Protein AF-A0A941BMF1-F1 (afdb_monomer)

Sequence (182 aa):
MNGPLGRLEAQRGSVTTEAVVASGLGLTLGGWMAAHLRQQPGVRAVLPRVRPAPAGRSGQGERLTLQVDADAGTDPRATLARVARQLRAVCVSFAPEAAAPPPPPPERPRLRGSLAWPLDALGLSLRCELALRRAGIEQLGALAALDERQLLALPHLGRRQVAEVVDMLAAHGLQPGTPLPG

Structure (mmCIF, N/CA/C/O backbone):
data_AF-A0A941BMF1-F1
#
_entry.id   AF-A0A941BMF1-F1
#
loop_
_atom_site.group_PDB
_atom_site.id
_atom_site.type_symbol
_atom_site.label_atom_id
_atom_site.label_alt_id
_atom_site.label_comp_id
_atom_site.label_asym_id
_atom_site.label_entity_id
_atom_site.label_seq_id
_atom_site.pdbx_PDB_ins_code
_atom_site.Cartn_x
_atom_site.Cartn_y
_atom_site.Cartn_z
_atom_site.occupancy
_atom_site.B_iso_or_equiv
_atom_site.auth_seq_id
_atom_site.auth_comp_id
_atom_site.auth_asym_id
_atom_site.auth_atom_id
_atom_site.pdbx_PDB_model_num
ATOM 1 N N . MET A 1 1 ? -9.477 8.681 -11.989 1.00 33.44 1 MET A N 1
ATOM 2 C CA . MET A 1 1 ? -8.935 10.007 -11.620 1.00 33.44 1 MET A CA 1
ATOM 3 C C . MET A 1 1 ? -7.446 10.005 -11.908 1.00 33.44 1 MET A C 1
ATOM 5 O O . MET A 1 1 ? -6.709 9.256 -11.286 1.00 33.44 1 MET A O 1
ATOM 9 N N . ASN A 1 2 ? -7.062 10.745 -12.943 1.00 40.78 2 ASN A N 1
ATOM 10 C CA . ASN A 1 2 ? -5.721 10.831 -13.511 1.00 40.78 2 ASN A CA 1
ATOM 11 C C . ASN A 1 2 ? -5.071 12.099 -12.928 1.00 40.78 2 ASN A C 1
ATOM 13 O O . ASN A 1 2 ? -5.551 13.196 -13.202 1.00 40.78 2 ASN A O 1
ATOM 17 N N . GLY A 1 3 ? -4.069 11.952 -12.058 1.00 35.72 3 GLY A N 1
ATOM 18 C CA . GLY A 1 3 ? -3.242 13.062 -11.563 1.00 35.72 3 GLY A CA 1
ATOM 19 C C . GLY A 1 3 ? -2.035 13.268 -12.488 1.00 35.72 3 GLY A C 1
ATOM 20 O O . GLY A 1 3 ? -1.538 12.282 -13.034 1.00 35.72 3 GLY A O 1
ATOM 21 N N . PRO A 1 4 ? -1.571 14.510 -12.713 1.00 51.50 4 PRO A N 1
ATOM 22 C CA . PRO A 1 4 ? -0.734 14.839 -13.858 1.00 51.50 4 PRO A CA 1
ATOM 23 C C . PRO A 1 4 ? 0.704 14.352 -13.655 1.00 51.50 4 PRO A C 1
ATOM 25 O O . PRO A 1 4 ? 1.406 14.778 -12.738 1.00 51.50 4 PRO A O 1
ATOM 28 N N . LEU A 1 5 ? 1.149 13.467 -14.548 1.00 45.06 5 LEU A N 1
ATOM 29 C CA . LEU A 1 5 ? 2.563 13.176 -14.757 1.00 45.06 5 LEU A CA 1
ATOM 30 C C . LEU A 1 5 ? 3.252 14.465 -15.222 1.00 45.06 5 LEU A C 1
ATOM 32 O O . LEU A 1 5 ? 2.781 15.135 -16.142 1.00 45.06 5 LEU A O 1
ATOM 36 N N . GLY A 1 6 ? 4.339 14.817 -14.533 1.00 38.81 6 GLY A N 1
ATOM 37 C CA . GLY A 1 6 ? 5.122 16.022 -14.776 1.00 38.81 6 GLY A CA 1
ATOM 38 C C . GLY A 1 6 ? 5.527 16.181 -16.242 1.00 38.81 6 GLY A C 1
ATOM 39 O O . GLY A 1 6 ? 5.802 15.206 -16.940 1.00 38.81 6 GLY A O 1
ATOM 40 N N . ARG A 1 7 ? 5.533 17.442 -16.684 1.00 41.94 7 ARG A N 1
ATOM 41 C CA . ARG A 1 7 ? 5.923 17.928 -18.016 1.00 41.94 7 ARG A CA 1
ATOM 42 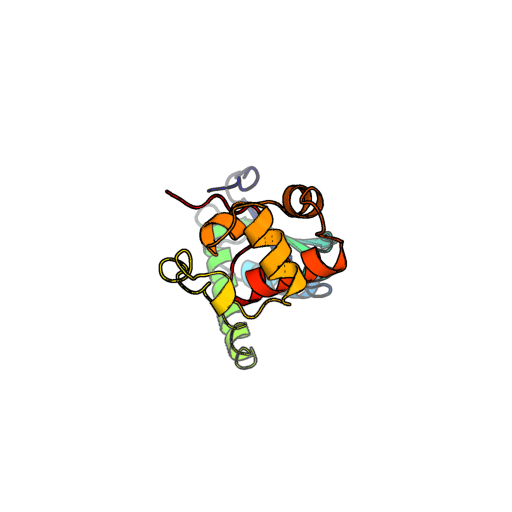C C . ARG A 1 7 ? 7.100 17.136 -18.608 1.00 41.94 7 ARG A C 1
ATOM 44 O O . ARG A 1 7 ? 8.208 17.179 -18.084 1.00 41.94 7 ARG A O 1
ATOM 51 N N . LEU A 1 8 ? 6.835 16.458 -19.723 1.00 41.69 8 LEU A N 1
ATOM 52 C CA . LEU A 1 8 ? 7.811 15.780 -20.571 1.00 41.69 8 LEU A CA 1
ATOM 53 C C . LEU A 1 8 ? 8.293 16.766 -21.644 1.00 41.69 8 LEU A C 1
ATOM 55 O O . LEU A 1 8 ? 7.570 17.023 -22.605 1.00 41.69 8 LEU A O 1
ATOM 59 N N . GLU A 1 9 ? 9.498 17.317 -21.505 1.00 41.41 9 GLU A N 1
ATOM 60 C CA . GLU A 1 9 ? 10.195 17.930 -22.642 1.00 41.41 9 GLU A CA 1
ATOM 61 C C . GLU A 1 9 ? 10.947 16.832 -23.401 1.00 41.41 9 GLU A C 1
ATOM 63 O O . GLU A 1 9 ? 12.058 16.445 -23.048 1.00 41.41 9 GLU A O 1
ATOM 68 N N . ALA A 1 10 ? 10.304 16.282 -24.431 1.00 46.62 10 ALA A N 1
ATOM 69 C CA . ALA A 1 10 ? 10.938 15.380 -25.383 1.00 46.62 10 ALA A CA 1
ATOM 70 C C . ALA A 1 10 ? 11.596 16.211 -26.495 1.00 46.62 10 ALA A C 1
ATOM 72 O O . ALA A 1 10 ? 10.932 16.616 -27.449 1.00 46.62 10 ALA A O 1
ATOM 73 N N . GLN A 1 11 ? 12.900 16.471 -26.392 1.00 49.69 11 GLN A N 1
ATOM 74 C CA . GLN A 1 11 ? 13.697 16.863 -27.557 1.00 49.69 11 GLN A CA 1
ATOM 75 C C . GLN A 1 11 ? 14.241 15.592 -28.225 1.00 49.69 11 GLN A C 1
ATOM 77 O O . GLN A 1 11 ? 14.633 14.643 -27.546 1.00 49.69 11 GLN A O 1
ATOM 82 N N . ARG A 1 12 ? 14.170 15.547 -29.564 1.00 53.00 12 ARG A N 1
ATOM 83 C CA . ARG A 1 12 ? 14.458 14.379 -30.422 1.00 53.00 12 ARG A CA 1
ATOM 84 C C . ARG A 1 12 ? 15.618 13.524 -29.890 1.00 53.00 12 ARG A C 1
ATOM 86 O O . ARG A 1 12 ? 16.754 13.980 -29.861 1.00 53.00 12 ARG A O 1
ATOM 93 N N . GLY A 1 13 ? 15.312 12.276 -29.532 1.00 64.62 13 GLY A N 1
ATOM 94 C CA . GLY A 1 13 ? 16.300 11.263 -29.153 1.00 64.62 13 GLY A CA 1
ATOM 95 C C . GLY A 1 13 ? 16.548 11.104 -27.651 1.00 64.62 13 GLY A C 1
ATOM 96 O O . GLY A 1 13 ? 17.209 10.145 -27.289 1.00 64.62 13 GLY A O 1
ATOM 97 N N . SER A 1 14 ? 16.008 11.949 -26.766 1.00 70.31 14 SER A N 1
ATOM 98 C CA . SER A 1 14 ? 16.239 11.836 -25.312 1.00 70.31 14 SER A CA 1
ATOM 99 C C . SER A 1 14 ? 14.960 11.536 -24.526 1.00 70.31 14 SER A C 1
ATOM 101 O O . SER A 1 14 ? 13.908 12.123 -24.788 1.00 70.31 14 SER A O 1
ATOM 103 N N . VAL A 1 15 ? 15.037 10.646 -23.532 1.00 82.69 15 VAL A N 1
ATOM 104 C CA . VAL A 1 15 ? 13.980 10.423 -22.532 1.00 82.69 15 VAL A CA 1
ATOM 105 C C . VAL A 1 15 ? 14.561 10.488 -21.127 1.00 82.69 15 VAL A C 1
ATOM 107 O O . VAL A 1 15 ? 15.574 9.861 -20.822 1.00 82.69 15 VAL A O 1
ATOM 110 N N . THR A 1 16 ? 13.882 11.214 -20.245 1.00 82.56 16 THR A N 1
ATOM 111 C CA . THR A 1 16 ? 14.178 11.200 -18.811 1.00 82.56 16 THR A CA 1
ATOM 112 C C . THR A 1 16 ? 13.085 10.423 -18.094 1.00 82.56 16 THR A C 1
ATOM 114 O O . THR A 1 16 ? 11.904 10.737 -18.231 1.00 82.56 16 THR A O 1
ATOM 117 N N . THR A 1 17 ? 13.472 9.401 -17.337 1.00 80.75 17 THR A N 1
ATOM 118 C CA . THR A 1 17 ? 12.573 8.634 -16.470 1.00 80.75 17 THR A CA 1
ATOM 119 C C . THR A 1 17 ? 13.009 8.761 -15.022 1.00 80.75 17 THR A C 1
ATOM 121 O O . THR A 1 17 ? 14.181 8.991 -14.722 1.00 80.75 17 THR A O 1
ATOM 124 N N . GLU A 1 18 ? 12.073 8.544 -14.113 1.00 81.56 18 GLU A N 1
ATOM 125 C CA . GLU A 1 18 ? 12.333 8.568 -12.686 1.00 81.56 18 GLU A CA 1
ATOM 126 C C . GLU A 1 18 ? 11.704 7.355 -11.999 1.00 81.56 18 GLU A C 1
ATOM 128 O O . GLU A 1 18 ? 10.638 6.891 -12.404 1.00 81.56 18 GLU A O 1
ATOM 133 N N . ALA A 1 19 ? 12.371 6.842 -10.970 1.00 78.75 19 ALA A N 1
ATOM 134 C CA . ALA A 1 19 ? 11.889 5.780 -10.106 1.00 78.75 19 ALA A CA 1
ATOM 135 C C . ALA A 1 19 ? 12.289 6.054 -8.650 1.00 78.75 19 ALA A C 1
ATOM 137 O O . ALA A 1 19 ? 13.338 6.641 -8.382 1.00 78.75 19 ALA A O 1
ATOM 138 N N . VAL A 1 20 ? 11.467 5.596 -7.705 1.00 79.81 20 VAL A N 1
ATOM 139 C CA . VAL A 1 20 ? 11.826 5.559 -6.282 1.00 79.81 20 VAL A CA 1
ATOM 140 C C . VAL A 1 20 ? 12.305 4.152 -5.950 1.00 79.81 20 VAL A C 1
ATOM 142 O O . VAL A 1 20 ? 11.625 3.176 -6.262 1.00 79.81 20 VAL A O 1
ATOM 145 N N . VAL A 1 21 ? 13.478 4.054 -5.338 1.00 79.38 21 VAL A N 1
ATOM 146 C CA . VAL A 1 21 ? 14.132 2.801 -4.952 1.00 79.38 21 VAL A CA 1
ATOM 147 C C . VAL A 1 21 ? 14.462 2.824 -3.462 1.00 79.38 21 VAL A C 1
ATOM 149 O O . VAL A 1 21 ? 14.472 3.885 -2.838 1.00 79.38 21 VAL A O 1
ATOM 152 N N . ALA A 1 22 ? 14.706 1.656 -2.868 1.00 80.06 22 ALA A N 1
ATOM 153 C CA . ALA A 1 22 ? 15.149 1.592 -1.478 1.00 80.06 22 ALA A CA 1
ATOM 154 C C . ALA A 1 22 ? 16.533 2.245 -1.316 1.00 80.06 22 ALA A C 1
ATOM 156 O O . ALA A 1 22 ? 17.350 2.213 -2.242 1.00 80.06 22 ALA A O 1
ATOM 157 N N . SER A 1 23 ? 16.797 2.820 -0.142 1.00 76.69 23 SER A N 1
ATOM 158 C CA . SER A 1 23 ? 18.097 3.420 0.175 1.00 76.69 23 SER A CA 1
ATOM 159 C C . SER A 1 23 ? 19.252 2.439 -0.047 1.00 76.69 23 SER A C 1
ATOM 161 O O . SER A 1 23 ? 19.147 1.259 0.287 1.00 76.69 23 SER A O 1
ATOM 163 N N . GLY A 1 24 ? 20.356 2.926 -0.615 1.00 79.00 24 GLY A N 1
ATOM 164 C CA . GLY A 1 24 ? 21.534 2.125 -0.954 1.00 79.00 24 GLY A CA 1
ATOM 165 C C . GLY A 1 24 ? 21.437 1.360 -2.279 1.00 79.00 24 GLY A C 1
ATOM 166 O O . GLY A 1 24 ? 22.446 0.815 -2.731 1.00 79.00 24 GLY A O 1
ATOM 167 N N . LEU A 1 25 ? 20.270 1.332 -2.938 1.00 78.75 25 LEU A N 1
ATOM 168 C CA . LEU A 1 25 ? 20.094 0.659 -4.231 1.00 78.75 25 LEU A CA 1
ATOM 169 C C . LEU A 1 25 ? 20.150 1.604 -5.436 1.00 78.75 25 LEU A C 1
ATOM 171 O O . LEU A 1 25 ? 20.280 1.132 -6.563 1.00 78.75 25 LEU A O 1
ATOM 175 N N . GLY A 1 26 ? 20.079 2.925 -5.258 1.00 75.94 26 GLY A N 1
ATOM 176 C CA . GLY A 1 26 ? 20.034 3.875 -6.371 1.00 75.94 26 GLY A CA 1
ATOM 177 C C . GLY A 1 26 ? 21.270 3.839 -7.258 1.00 75.94 26 GLY A C 1
ATOM 178 O O . GLY A 1 26 ? 21.144 3.840 -8.483 1.00 75.94 26 GLY A O 1
ATOM 179 N N . LEU A 1 27 ? 22.466 3.768 -6.669 1.00 77.81 27 LEU A N 1
ATOM 180 C CA . LEU A 1 27 ? 23.717 3.736 -7.434 1.00 77.81 27 LEU A CA 1
ATOM 181 C C . LEU A 1 27 ? 23.977 2.364 -8.064 1.00 77.81 27 LEU A C 1
ATOM 183 O O . LEU A 1 27 ? 24.425 2.294 -9.208 1.00 77.81 27 LEU A O 1
ATOM 187 N N . THR A 1 28 ? 23.660 1.279 -7.356 1.00 84.44 28 THR A N 1
ATOM 188 C CA . THR A 1 28 ? 23.865 -0.091 -7.849 1.00 84.44 28 THR A CA 1
ATOM 189 C C . THR A 1 28 ? 22.881 -0.425 -8.968 1.00 84.44 28 THR A C 1
ATOM 191 O O . THR A 1 28 ? 23.293 -0.848 -10.050 1.00 84.44 28 THR A O 1
ATOM 194 N N . LEU A 1 29 ? 21.593 -0.142 -8.763 1.00 83.56 29 LEU A N 1
ATOM 195 C CA . LEU A 1 29 ? 20.554 -0.344 -9.769 1.00 83.56 29 LEU A CA 1
ATOM 196 C C . LEU A 1 29 ? 20.714 0.623 -10.944 1.00 83.56 29 LEU A C 1
ATOM 198 O O . LEU A 1 29 ? 20.657 0.204 -12.099 1.00 83.56 29 LEU A O 1
ATOM 202 N N . GLY A 1 30 ? 20.960 1.906 -10.663 1.00 83.06 30 GLY A N 1
ATOM 203 C CA . GLY A 1 30 ? 21.177 2.925 -11.687 1.00 83.06 30 GLY A CA 1
ATOM 204 C C . GLY A 1 30 ? 22.393 2.624 -12.562 1.00 83.06 30 GLY A C 1
ATOM 205 O O . GLY A 1 30 ? 22.312 2.749 -13.784 1.00 83.06 30 GLY A O 1
ATOM 206 N N . GLY A 1 31 ? 23.492 2.160 -11.961 1.00 84.25 31 GLY A N 1
ATOM 207 C CA . GLY A 1 31 ? 24.689 1.722 -12.677 1.00 84.25 31 GLY A CA 1
ATOM 208 C C . GLY A 1 31 ? 24.441 0.492 -13.552 1.00 84.25 31 GLY A C 1
ATOM 209 O O . GLY A 1 31 ? 24.799 0.496 -14.731 1.00 84.25 31 GLY A O 1
ATOM 210 N N . TRP A 1 32 ? 23.766 -0.532 -13.020 1.00 88.56 32 TRP A N 1
ATOM 211 C CA . TRP A 1 32 ? 23.429 -1.742 -13.778 1.00 88.56 32 TRP A CA 1
ATOM 212 C C . TRP A 1 32 ? 22.510 -1.442 -14.967 1.00 88.56 32 TRP A C 1
ATOM 214 O O . TRP A 1 32 ? 22.771 -1.895 -16.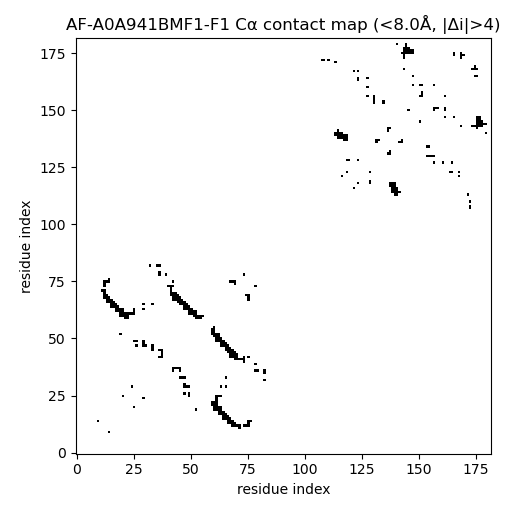086 1.00 88.56 32 TRP A O 1
ATOM 224 N N . MET A 1 33 ? 21.467 -0.633 -14.746 1.00 86.19 33 MET A N 1
ATOM 225 C CA . MET A 1 33 ? 20.536 -0.220 -15.797 1.00 86.19 33 MET A CA 1
ATOM 226 C C . MET A 1 33 ? 21.245 0.604 -16.868 1.00 86.19 33 MET A C 1
ATOM 228 O O . MET A 1 33 ? 21.041 0.355 -18.054 1.00 86.19 33 MET A O 1
ATOM 232 N N . ALA A 1 34 ? 22.115 1.540 -16.477 1.00 85.25 34 ALA A N 1
ATOM 233 C CA . ALA A 1 34 ? 22.906 2.316 -17.425 1.00 85.25 34 ALA A CA 1
ATOM 234 C C . ALA A 1 34 ? 23.823 1.425 -18.275 1.00 85.25 34 ALA A C 1
ATOM 236 O O . ALA A 1 34 ? 23.892 1.615 -19.488 1.00 85.25 34 ALA A O 1
ATOM 237 N N . ALA A 1 35 ? 24.474 0.425 -17.676 1.00 86.00 35 ALA A N 1
ATOM 238 C CA . ALA A 1 35 ? 25.313 -0.525 -18.403 1.00 86.00 35 ALA A CA 1
ATOM 239 C C . ALA A 1 35 ? 24.506 -1.362 -19.414 1.00 86.00 35 ALA A C 1
ATOM 241 O O . ALA A 1 35 ? 24.894 -1.455 -20.577 1.00 86.00 35 ALA A O 1
ATOM 242 N N . HIS A 1 36 ? 23.354 -1.908 -19.012 1.00 85.38 36 HIS A N 1
ATOM 243 C CA . HIS A 1 36 ? 22.516 -2.742 -19.886 1.00 85.38 36 HIS A CA 1
ATOM 244 C C . HIS A 1 36 ? 21.822 -1.955 -20.997 1.00 85.38 36 HIS A C 1
ATOM 246 O O . HIS A 1 36 ? 21.627 -2.479 -22.094 1.00 85.38 36 HIS A O 1
ATOM 252 N N . LEU A 1 37 ? 21.457 -0.699 -20.732 1.00 85.62 37 LEU A N 1
ATOM 253 C CA . LEU A 1 37 ? 20.892 0.195 -21.738 1.00 85.62 37 LEU A CA 1
ATOM 254 C C . LEU A 1 37 ? 21.938 0.599 -22.779 1.00 85.62 37 LEU A C 1
ATOM 256 O O . LEU A 1 37 ? 21.618 0.612 -23.960 1.00 85.62 37 LEU A O 1
ATOM 260 N N . ARG A 1 38 ? 23.193 0.841 -22.375 1.00 86.31 38 ARG A N 1
ATOM 261 C CA . ARG A 1 38 ? 24.296 1.131 -23.311 1.00 86.31 38 ARG A CA 1
ATOM 262 C C . ARG A 1 38 ? 24.639 -0.038 -24.235 1.00 86.31 38 ARG A C 1
ATOM 264 O O . ARG A 1 38 ? 25.168 0.192 -25.312 1.00 86.31 38 ARG A O 1
ATOM 271 N N . GLN A 1 39 ? 24.340 -1.276 -23.840 1.00 87.12 39 GLN A N 1
ATOM 272 C CA . GLN A 1 39 ? 24.506 -2.442 -24.715 1.00 87.12 39 GLN A CA 1
ATOM 273 C C . GLN A 1 39 ? 23.383 -2.591 -25.756 1.00 87.12 39 GLN A C 1
ATOM 275 O O . GLN A 1 39 ? 23.443 -3.490 -26.592 1.00 87.12 39 GLN A O 1
ATOM 280 N N . GLN A 1 40 ? 22.346 -1.744 -25.723 1.00 84.75 40 GLN A N 1
ATOM 281 C CA . GLN A 1 40 ? 21.264 -1.802 -26.702 1.00 84.75 40 GLN A CA 1
ATOM 282 C C . GLN A 1 40 ? 21.628 -1.036 -27.980 1.00 84.75 40 GLN A C 1
ATOM 284 O O . GLN A 1 40 ? 22.185 0.060 -27.902 1.00 84.75 40 GLN A O 1
ATOM 289 N N . PRO A 1 41 ? 21.268 -1.566 -29.164 1.00 79.56 41 PRO A N 1
ATOM 290 C CA . PRO A 1 41 ? 21.528 -0.884 -30.423 1.00 79.56 41 PRO A CA 1
ATOM 291 C C . PRO A 1 41 ? 20.793 0.462 -30.475 1.00 79.56 41 PRO A C 1
ATOM 293 O O . PRO A 1 41 ? 19.589 0.550 -30.224 1.00 79.56 41 PRO A O 1
ATOM 296 N N . GLY A 1 42 ? 21.539 1.513 -30.806 1.00 79.88 42 GLY A N 1
ATOM 297 C CA . GLY A 1 42 ? 21.024 2.871 -30.940 1.00 79.88 42 GLY A CA 1
ATOM 298 C C . GLY A 1 42 ? 20.825 3.631 -29.626 1.00 79.88 42 GLY A C 1
ATOM 299 O O . GLY A 1 42 ? 20.119 4.633 -29.626 1.00 79.88 42 GLY A O 1
ATOM 300 N N . VAL A 1 43 ? 21.400 3.179 -28.503 1.00 83.38 43 VAL A N 1
ATOM 301 C CA . VAL A 1 43 ? 21.514 3.984 -27.273 1.00 83.38 43 VAL A CA 1
ATOM 302 C C . VAL A 1 43 ? 22.893 4.641 -27.235 1.00 83.38 43 VAL A C 1
ATOM 304 O O . VAL A 1 43 ? 23.912 3.958 -27.227 1.00 83.38 43 VAL A O 1
ATOM 307 N N . ARG A 1 44 ? 22.927 5.975 -27.181 1.00 79.25 44 ARG A N 1
ATOM 308 C CA . ARG A 1 44 ? 24.158 6.781 -27.187 1.00 79.25 44 ARG A CA 1
ATOM 309 C C . ARG A 1 44 ? 24.697 7.037 -25.790 1.00 79.25 44 ARG A C 1
ATOM 311 O O . ARG A 1 44 ? 25.891 6.894 -25.546 1.00 79.25 44 ARG A O 1
ATOM 318 N N . ALA A 1 45 ? 23.825 7.447 -24.876 1.00 82.31 45 ALA A N 1
ATOM 319 C CA . ALA A 1 45 ? 24.229 7.825 -23.532 1.00 82.31 45 ALA A CA 1
ATOM 320 C C . ALA A 1 45 ? 23.152 7.471 -22.515 1.00 82.31 45 ALA A C 1
ATOM 322 O O . ALA A 1 45 ? 21.956 7.495 -22.797 1.00 82.31 45 ALA A O 1
ATOM 323 N N . VAL A 1 46 ? 23.605 7.133 -21.309 1.00 85.44 46 VAL A N 1
ATOM 324 C CA . VAL A 1 46 ? 22.729 6.927 -20.158 1.00 85.44 46 VAL A CA 1
ATOM 325 C C . VAL A 1 46 ? 23.374 7.573 -18.948 1.00 85.44 46 VAL A C 1
ATOM 327 O O . VAL A 1 46 ? 24.490 7.193 -18.568 1.00 85.44 46 VAL A O 1
ATOM 330 N N . LEU A 1 47 ? 22.671 8.538 -18.364 1.00 84.69 47 LEU A N 1
ATOM 331 C CA . LEU A 1 47 ? 23.096 9.304 -17.201 1.00 84.69 47 LEU A CA 1
ATOM 332 C C . LEU A 1 47 ? 22.180 8.971 -16.014 1.00 84.69 47 LEU A C 1
ATOM 334 O O . LEU A 1 47 ? 21.057 9.479 -15.943 1.00 84.69 47 LEU A O 1
ATOM 338 N N . PRO A 1 48 ? 22.632 8.114 -15.083 1.00 85.06 48 PRO A N 1
ATOM 339 C CA . PRO A 1 48 ? 21.945 7.905 -13.821 1.00 85.06 48 PRO A CA 1
ATOM 340 C C . PRO A 1 48 ? 22.236 9.052 -12.848 1.00 85.06 48 PRO A C 1
ATOM 342 O O . PRO A 1 48 ? 23.374 9.498 -12.702 1.00 85.06 48 PRO A O 1
ATOM 345 N N . ARG A 1 49 ? 21.205 9.519 -12.148 1.00 85.81 49 ARG A N 1
ATOM 346 C CA . ARG A 1 49 ? 21.307 10.473 -11.040 1.00 85.81 49 ARG A CA 1
ATOM 347 C C . ARG A 1 49 ? 20.504 9.958 -9.861 1.00 85.81 49 ARG A C 1
ATOM 349 O O . ARG A 1 49 ? 19.333 9.638 -10.015 1.00 85.81 49 ARG A O 1
ATOM 356 N N . VAL A 1 50 ? 21.120 9.920 -8.688 1.00 85.38 50 VAL A N 1
ATOM 357 C CA . VAL A 1 50 ? 20.460 9.518 -7.443 1.00 85.38 50 VAL A CA 1
ATOM 358 C C . VAL A 1 50 ? 20.319 10.744 -6.559 1.00 85.38 50 VAL A C 1
ATOM 360 O O . VAL A 1 50 ? 21.260 11.523 -6.409 1.00 85.38 50 VAL A O 1
ATOM 363 N N . ARG A 1 51 ? 19.131 10.940 -5.996 1.00 85.12 51 ARG A N 1
ATOM 364 C CA . ARG A 1 51 ? 18.853 11.970 -4.996 1.00 85.12 51 ARG A CA 1
ATOM 365 C C . ARG A 1 51 ? 18.134 11.349 -3.803 1.00 85.12 51 ARG A C 1
ATOM 367 O O . ARG A 1 51 ? 17.375 10.404 -3.998 1.00 85.12 51 ARG A O 1
ATOM 374 N N . PRO A 1 52 ? 18.312 11.875 -2.584 1.00 77.69 52 PRO A N 1
ATOM 375 C CA . PRO A 1 52 ? 17.485 11.462 -1.457 1.00 77.69 52 PRO A CA 1
ATOM 376 C C . PRO A 1 52 ? 16.012 11.771 -1.761 1.00 77.69 52 PRO A C 1
ATOM 378 O O . PRO A 1 52 ? 15.684 12.881 -2.192 1.00 77.69 52 PRO A O 1
ATOM 381 N N . ALA A 1 53 ? 15.129 10.788 -1.577 1.00 74.06 53 ALA A N 1
ATOM 382 C CA . ALA A 1 53 ? 13.689 10.995 -1.647 1.00 74.06 53 ALA A CA 1
ATOM 383 C C . ALA A 1 53 ? 13.146 11.209 -0.225 1.00 74.06 53 ALA A C 1
ATOM 385 O O . ALA A 1 53 ? 13.582 10.522 0.703 1.00 74.06 53 ALA A O 1
ATOM 386 N N . PRO A 1 54 ? 12.201 12.144 -0.018 1.00 62.59 54 PRO A N 1
ATOM 387 C CA . PRO A 1 54 ? 11.560 12.292 1.282 1.00 62.59 54 PRO A CA 1
ATOM 388 C C . PRO A 1 54 ? 10.897 10.970 1.687 1.00 62.59 54 PRO A C 1
ATOM 390 O O . PRO A 1 54 ? 10.274 10.301 0.860 1.00 62.59 54 PRO A O 1
ATOM 393 N N . ALA A 1 55 ? 11.060 10.591 2.955 1.00 58.09 55 ALA A N 1
ATOM 394 C CA . ALA A 1 55 ? 10.524 9.346 3.488 1.00 58.09 55 ALA A CA 1
ATOM 395 C C . ALA A 1 55 ? 8.994 9.318 3.334 1.00 58.09 55 ALA A C 1
ATOM 397 O O . ALA A 1 55 ? 8.280 10.142 3.905 1.00 58.09 55 ALA A O 1
ATOM 398 N N . GLY A 1 56 ? 8.496 8.378 2.531 1.00 59.75 56 GLY A N 1
ATOM 399 C CA . GLY A 1 56 ? 7.073 8.050 2.482 1.00 59.75 56 GLY A CA 1
ATOM 400 C C .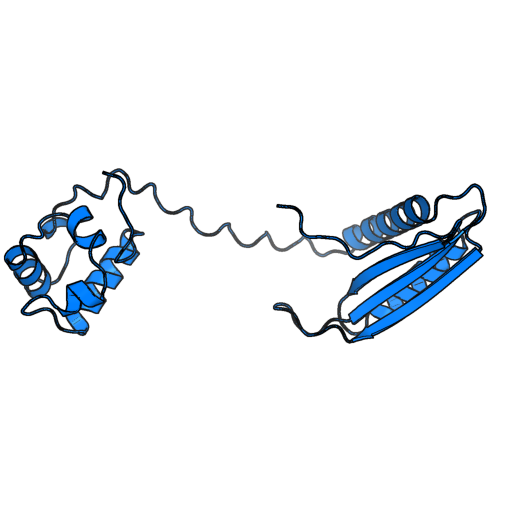 GLY A 1 56 ? 6.681 7.139 3.648 1.00 59.75 56 GLY A C 1
ATOM 401 O O . GLY A 1 56 ? 7.499 6.815 4.507 1.00 59.75 56 GLY A O 1
ATOM 402 N N . ARG A 1 57 ? 5.436 6.641 3.648 1.00 43.09 57 ARG A N 1
ATOM 403 C CA . ARG A 1 57 ? 4.927 5.700 4.673 1.00 43.09 57 ARG A CA 1
ATOM 404 C C . ARG A 1 57 ? 5.738 4.395 4.821 1.00 43.09 57 ARG A C 1
ATOM 406 O O . ARG A 1 57 ? 5.493 3.664 5.771 1.00 43.09 57 ARG A O 1
ATOM 413 N N . SER A 1 58 ? 6.685 4.111 3.924 1.00 45.66 58 SER A N 1
ATOM 414 C CA . SER A 1 58 ? 7.441 2.850 3.852 1.00 45.66 58 SER A CA 1
ATOM 415 C C . SER A 1 58 ? 8.935 2.973 4.203 1.00 45.66 58 SER A C 1
ATOM 417 O O . SER A 1 58 ? 9.674 2.014 4.004 1.00 45.66 58 SER A O 1
ATOM 419 N N . GLY A 1 59 ? 9.393 4.127 4.703 1.00 56.47 59 GLY A N 1
ATOM 420 C CA . GLY A 1 59 ? 10.799 4.371 5.057 1.00 56.47 59 GLY A CA 1
ATOM 421 C C . GLY A 1 59 ? 11.521 5.363 4.138 1.00 56.47 59 GLY A C 1
ATOM 422 O O . GLY A 1 59 ? 10.933 5.933 3.215 1.00 56.47 59 GLY A O 1
ATOM 423 N N . GLN A 1 60 ? 12.803 5.604 4.440 1.00 64.38 60 GLN A N 1
ATOM 424 C CA . GLN A 1 60 ? 13.694 6.423 3.613 1.00 64.38 60 GLN A CA 1
ATOM 425 C C . GLN A 1 60 ? 13.927 5.727 2.265 1.00 64.38 60 GLN A C 1
ATOM 427 O O . GLN A 1 60 ? 14.198 4.528 2.225 1.00 64.38 60 GLN A O 1
ATOM 432 N N . GLY A 1 61 ? 13.800 6.474 1.171 1.00 76.75 61 GLY A N 1
ATOM 433 C CA . GLY A 1 61 ? 14.037 5.978 -0.180 1.00 76.75 61 GLY A CA 1
ATOM 434 C C . GLY A 1 61 ? 14.948 6.912 -0.965 1.00 76.75 61 GLY A C 1
ATOM 435 O O . GLY A 1 61 ? 15.217 8.046 -0.570 1.00 76.75 61 GLY A O 1
ATOM 436 N N . GLU A 1 62 ? 15.394 6.443 -2.119 1.00 82.75 62 GLU A N 1
ATOM 437 C CA . GLU A 1 62 ? 16.197 7.195 -3.072 1.00 82.75 62 GLU A CA 1
ATOM 438 C C . GLU A 1 62 ? 15.394 7.426 -4.353 1.00 82.75 62 GLU A C 1
ATOM 440 O O . GLU A 1 62 ? 14.686 6.551 -4.845 1.00 82.75 62 GLU A O 1
ATOM 445 N N . ARG A 1 63 ? 15.503 8.625 -4.915 1.00 83.88 63 ARG A N 1
ATOM 446 C CA . ARG A 1 63 ? 14.971 8.981 -6.226 1.00 83.88 63 ARG A CA 1
ATOM 447 C C . ARG A 1 63 ? 16.069 8.757 -7.261 1.00 83.88 63 ARG A C 1
ATOM 449 O O . ARG A 1 63 ? 17.054 9.493 -7.284 1.00 83.88 63 ARG A O 1
ATOM 456 N N . LEU A 1 64 ? 15.895 7.747 -8.108 1.00 85.62 64 LEU A N 1
ATOM 457 C CA . LEU A 1 64 ? 16.755 7.447 -9.247 1.00 85.62 64 LEU A CA 1
ATOM 458 C C . LEU A 1 64 ? 16.154 8.061 -10.515 1.00 85.62 64 LEU A C 1
ATOM 460 O O . LEU A 1 64 ? 15.072 7.681 -10.955 1.00 85.62 64 LEU A O 1
ATOM 464 N N . THR A 1 65 ? 16.878 8.982 -11.131 1.00 85.50 65 THR A N 1
ATOM 465 C CA . THR A 1 65 ? 16.570 9.545 -12.445 1.00 85.50 65 THR A CA 1
ATOM 466 C C . THR A 1 65 ? 17.509 8.931 -13.479 1.00 85.50 65 THR A C 1
ATOM 468 O O . THR A 1 65 ? 18.723 8.926 -13.282 1.00 85.50 65 THR A O 1
ATOM 471 N N . LEU A 1 66 ? 16.968 8.425 -14.585 1.00 85.00 66 LEU A N 1
ATOM 472 C CA . LEU A 1 66 ? 17.742 7.948 -15.730 1.00 85.00 66 LEU A CA 1
ATOM 473 C C . LEU A 1 66 ? 17.416 8.826 -16.932 1.00 85.00 66 LEU A C 1
ATOM 475 O O . LEU A 1 66 ? 16.275 8.852 -17.391 1.00 85.00 66 LEU A O 1
ATOM 479 N N . GLN A 1 67 ? 18.422 9.522 -17.447 1.00 86.56 67 GLN A N 1
ATOM 480 C CA . GLN A 1 67 ? 18.342 10.194 -18.738 1.00 86.56 67 GLN A CA 1
ATOM 481 C C . GLN A 1 67 ? 18.986 9.291 -19.789 1.00 86.56 67 GLN A C 1
ATOM 483 O O . GLN A 1 67 ? 20.128 8.867 -19.614 1.00 86.56 67 GLN A O 1
ATOM 488 N N . VAL A 1 68 ? 18.238 8.951 -20.835 1.00 85.25 68 VAL A N 1
ATOM 489 C CA . VAL A 1 68 ? 18.641 8.030 -21.900 1.00 85.25 68 VAL A CA 1
ATOM 490 C C . VAL A 1 68 ? 18.571 8.767 -23.228 1.00 85.25 68 VAL A C 1
ATOM 492 O O . VAL A 1 68 ? 17.495 9.206 -23.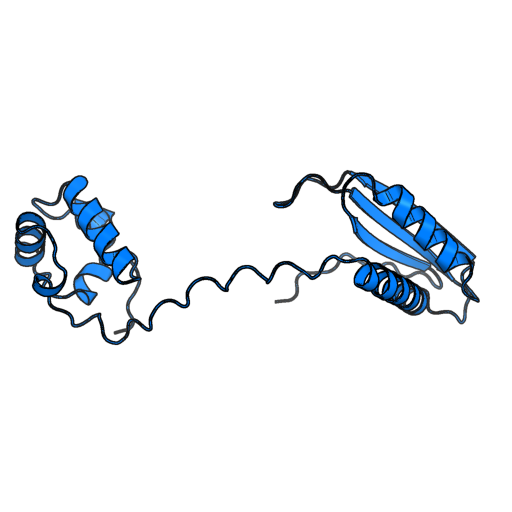627 1.00 85.25 68 VAL A O 1
ATOM 495 N N . ASP A 1 69 ? 19.704 8.846 -23.916 1.00 85.00 69 ASP A N 1
ATOM 496 C CA . ASP A 1 69 ? 19.827 9.414 -25.255 1.00 85.00 69 ASP A CA 1
ATOM 497 C C . ASP A 1 69 ? 20.000 8.288 -26.278 1.00 85.00 69 ASP A C 1
ATOM 499 O O . ASP A 1 69 ? 20.815 7.381 -26.088 1.00 85.00 69 ASP A O 1
ATOM 503 N N . ALA A 1 70 ? 19.249 8.349 -27.369 1.00 83.44 70 ALA A N 1
ATOM 504 C CA . ALA A 1 70 ? 19.167 7.349 -28.419 1.00 83.44 70 ALA A CA 1
ATOM 505 C C . ALA A 1 70 ? 19.243 7.973 -29.821 1.00 83.44 70 ALA A C 1
ATOM 507 O O . ALA A 1 70 ? 18.942 9.150 -30.034 1.00 83.44 70 ALA A O 1
ATOM 508 N N . ASP A 1 71 ? 19.675 7.158 -30.780 1.00 81.81 71 ASP A N 1
ATOM 509 C CA . ASP A 1 71 ? 19.777 7.488 -32.196 1.00 81.81 71 ASP A CA 1
ATOM 510 C C . ASP A 1 71 ? 18.410 7.719 -32.854 1.00 81.81 71 ASP A C 1
ATOM 512 O O . ASP A 1 71 ? 17.372 7.215 -32.415 1.00 81.81 71 ASP A O 1
ATOM 516 N N . ALA A 1 72 ? 18.419 8.447 -33.974 1.00 66.19 72 ALA A N 1
ATOM 517 C CA . ALA A 1 72 ? 17.247 8.628 -34.822 1.00 66.19 72 ALA A CA 1
ATOM 518 C C . ALA A 1 72 ? 16.858 7.283 -35.466 1.00 66.19 72 ALA A C 1
ATOM 520 O O . ALA A 1 72 ? 17.410 6.887 -36.486 1.00 66.19 72 ALA A O 1
ATOM 521 N N . GLY A 1 73 ? 15.937 6.562 -34.828 1.00 74.50 73 GLY A N 1
ATOM 522 C CA . GLY A 1 73 ? 15.519 5.211 -35.222 1.00 74.50 73 GLY A CA 1
ATOM 523 C C . GLY A 1 73 ? 15.277 4.282 -34.032 1.00 74.50 73 GLY A C 1
ATOM 524 O O . GLY A 1 73 ? 14.570 3.287 -34.168 1.00 74.50 73 GLY A O 1
ATOM 525 N N . THR A 1 74 ? 15.789 4.642 -32.854 1.00 80.19 74 THR A N 1
ATOM 526 C CA . THR A 1 74 ? 15.572 3.896 -31.614 1.00 80.19 74 THR A CA 1
ATOM 527 C C . THR A 1 74 ? 14.642 4.681 -30.701 1.00 80.19 74 THR A C 1
ATOM 529 O O . THR A 1 74 ? 14.928 5.819 -30.342 1.00 80.19 74 THR A O 1
ATOM 532 N N . ASP A 1 75 ? 13.530 4.066 -30.287 1.00 82.38 75 ASP A N 1
ATOM 533 C CA . ASP A 1 75 ? 12.695 4.626 -29.225 1.00 82.38 75 ASP A CA 1
ATOM 534 C C . ASP A 1 75 ? 13.356 4.342 -27.861 1.00 82.38 75 ASP A C 1
ATOM 536 O O . ASP A 1 75 ? 13.422 3.178 -27.423 1.00 82.38 75 ASP A O 1
ATOM 540 N N . PRO A 1 76 ? 13.854 5.377 -27.160 1.00 81.75 76 PRO A N 1
ATOM 541 C CA . PRO A 1 76 ? 14.517 5.185 -25.881 1.00 81.75 76 PRO A CA 1
ATOM 542 C C . PRO A 1 76 ? 13.540 4.686 -24.805 1.00 81.75 76 PRO A C 1
ATOM 544 O O . PRO A 1 76 ? 13.944 3.951 -23.901 1.00 81.75 76 PRO A O 1
ATOM 547 N N . ARG A 1 77 ? 12.237 4.991 -24.918 1.00 82.88 77 ARG A N 1
ATOM 548 C CA . ARG A 1 77 ? 11.214 4.531 -23.971 1.00 82.88 77 ARG A CA 1
ATOM 549 C C . ARG A 1 77 ? 10.924 3.044 -24.140 1.00 82.88 77 ARG A C 1
ATOM 551 O O . ARG A 1 77 ? 10.886 2.317 -23.146 1.00 82.88 77 ARG A O 1
ATOM 558 N N . ALA A 1 78 ? 10.762 2.575 -25.377 1.00 83.81 78 ALA A N 1
ATOM 559 C CA . ALA A 1 78 ? 10.615 1.148 -25.665 1.00 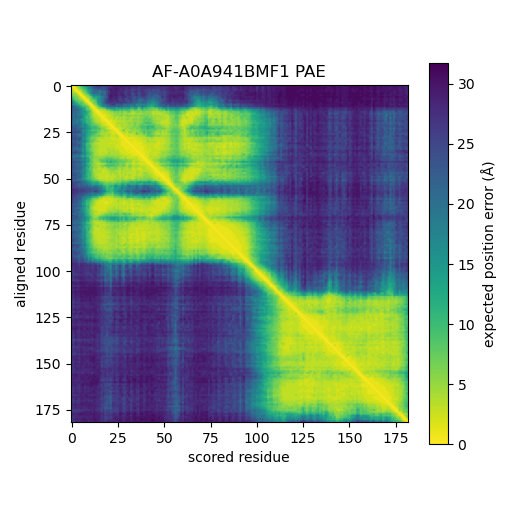83.81 78 ALA A CA 1
ATOM 560 C C . ALA A 1 78 ? 11.848 0.347 -25.211 1.00 83.81 78 ALA A C 1
ATOM 562 O O . ALA A 1 78 ? 11.716 -0.732 -24.624 1.00 83.81 78 ALA A O 1
ATOM 563 N N . THR A 1 79 ? 13.045 0.900 -25.421 1.00 85.62 79 THR A N 1
ATOM 564 C CA . THR A 1 79 ? 14.310 0.282 -25.003 1.00 85.62 79 THR A CA 1
ATOM 565 C C . THR A 1 79 ? 14.415 0.173 -23.481 1.00 85.62 79 THR A C 1
ATOM 567 O O . THR A 1 79 ? 14.684 -0.912 -22.961 1.00 85.62 79 THR A O 1
ATOM 570 N N . LEU A 1 80 ? 14.093 1.249 -22.759 1.00 87.31 80 LEU A N 1
ATOM 571 C CA . LEU A 1 80 ? 13.993 1.250 -21.300 1.00 87.31 80 LEU A CA 1
ATOM 572 C C . LEU A 1 80 ? 12.988 0.210 -20.789 1.00 87.31 80 LEU A C 1
ATOM 574 O O . LEU A 1 80 ? 13.312 -0.585 -19.907 1.00 87.31 80 LEU A O 1
ATOM 578 N N . ALA A 1 81 ? 11.785 0.169 -21.367 1.00 84.62 81 ALA A N 1
ATOM 579 C CA . ALA A 1 81 ? 10.741 -0.775 -20.973 1.00 84.62 81 ALA A CA 1
ATOM 580 C C . ALA A 1 81 ? 11.145 -2.241 -21.214 1.00 84.62 81 ALA A C 1
ATOM 582 O O . ALA A 1 81 ? 10.707 -3.141 -20.494 1.00 84.62 81 ALA A O 1
ATOM 583 N N . ARG A 1 82 ? 11.974 -2.512 -22.228 1.00 86.50 82 ARG A N 1
ATOM 584 C CA . ARG A 1 82 ? 12.544 -3.843 -22.472 1.00 86.50 82 ARG A CA 1
ATOM 585 C C . ARG A 1 82 ? 13.540 -4.236 -21.379 1.00 86.50 82 ARG A C 1
ATOM 587 O O . ARG A 1 82 ? 13.362 -5.296 -20.784 1.00 86.50 82 ARG A O 1
ATOM 594 N N . VAL A 1 83 ? 14.509 -3.375 -21.066 1.00 86.44 83 VAL A N 1
ATOM 595 C CA . VAL A 1 83 ? 15.514 -3.648 -20.019 1.00 86.44 83 VAL A CA 1
ATOM 596 C C . VAL A 1 83 ? 14.861 -3.785 -18.640 1.00 86.44 83 VAL A C 1
ATOM 598 O O . VAL A 1 83 ? 15.171 -4.715 -17.898 1.00 86.44 83 VAL A O 1
ATOM 601 N N . ALA A 1 84 ? 13.885 -2.934 -18.316 1.00 86.06 84 ALA A N 1
ATOM 602 C CA . ALA A 1 84 ? 13.140 -3.024 -17.061 1.00 86.06 84 ALA A CA 1
ATOM 603 C C . ALA A 1 84 ? 12.363 -4.349 -16.926 1.00 86.06 84 ALA A C 1
ATOM 605 O O . ALA A 1 84 ? 12.320 -4.938 -15.846 1.00 86.06 84 ALA A O 1
ATOM 606 N N . ARG A 1 85 ? 11.779 -4.860 -18.022 1.00 86.12 85 ARG A N 1
ATOM 607 C CA . ARG A 1 85 ? 11.118 -6.176 -18.028 1.00 86.12 85 ARG A CA 1
ATOM 608 C C . ARG A 1 85 ? 12.100 -7.321 -17.797 1.00 86.12 85 ARG A C 1
ATOM 610 O O . ARG A 1 85 ? 11.771 -8.228 -17.039 1.00 86.12 85 ARG A O 1
ATOM 617 N N . GLN A 1 86 ? 13.281 -7.275 -18.413 1.00 86.88 86 GLN A N 1
ATOM 618 C CA . GLN A 1 86 ? 14.328 -8.281 -18.196 1.00 86.88 86 GLN A CA 1
ATOM 619 C C . GLN A 1 86 ? 14.780 -8.298 -16.734 1.00 86.88 86 GLN A C 1
ATOM 621 O O . GLN A 1 86 ? 14.811 -9.358 -16.115 1.00 86.88 86 GLN A O 1
ATOM 626 N N . LEU A 1 87 ? 15.036 -7.121 -16.160 1.00 85.44 87 LEU A N 1
ATOM 627 C CA . LEU A 1 87 ? 15.373 -6.980 -14.746 1.00 85.44 87 LEU A CA 1
ATOM 628 C C . LEU A 1 87 ? 14.275 -7.559 -13.844 1.00 85.44 87 LEU A C 1
ATOM 630 O O . LEU A 1 87 ? 14.569 -8.356 -12.959 1.00 85.44 87 LEU A O 1
ATOM 634 N N . ARG A 1 88 ? 13.002 -7.225 -14.100 1.00 85.06 88 ARG A N 1
ATOM 635 C CA . ARG A 1 88 ? 11.871 -7.774 -13.336 1.00 85.06 88 ARG A CA 1
ATOM 636 C C . ARG A 1 88 ? 11.821 -9.299 -13.409 1.00 85.06 88 ARG A C 1
ATOM 638 O O . ARG A 1 88 ? 11.571 -9.928 -12.390 1.00 85.06 88 ARG A O 1
ATOM 645 N N . ALA A 1 89 ? 12.042 -9.882 -14.586 1.00 84.62 89 ALA A N 1
ATOM 646 C CA . ALA A 1 89 ? 12.039 -11.332 -14.756 1.00 84.62 89 ALA A CA 1
ATOM 647 C C . ALA A 1 89 ? 13.129 -12.006 -13.907 1.00 84.62 89 ALA A C 1
ATOM 649 O O . ALA A 1 89 ? 12.842 -12.989 -13.235 1.00 84.62 89 ALA A O 1
ATOM 650 N N . VAL A 1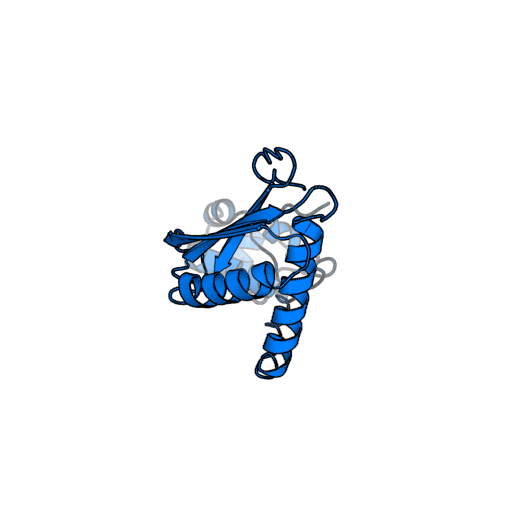 90 ? 14.338 -11.433 -13.867 1.00 84.81 90 VAL A N 1
ATOM 651 C CA . VAL A 1 90 ? 15.429 -11.926 -13.011 1.00 84.81 90 VAL A CA 1
ATOM 652 C C . VAL A 1 90 ? 15.075 -11.765 -11.533 1.00 84.81 90 VAL A C 1
ATOM 654 O O . VAL A 1 90 ? 15.194 -12.719 -10.774 1.00 84.81 90 VAL A O 1
ATOM 657 N N . CYS A 1 91 ? 14.592 -10.592 -11.117 1.00 81.44 91 CYS A N 1
ATOM 658 C CA . CYS A 1 91 ? 14.251 -10.337 -9.717 1.00 81.44 91 CYS A CA 1
ATOM 659 C C . CYS A 1 91 ? 13.140 -11.256 -9.194 1.00 81.44 91 CYS A C 1
ATOM 661 O O . CYS A 1 91 ? 13.211 -11.675 -8.045 1.00 81.44 91 CYS A O 1
ATOM 663 N N . VAL A 1 92 ? 12.136 -11.587 -10.014 1.00 79.94 92 VAL A N 1
ATOM 664 C CA . VAL A 1 92 ? 11.051 -12.502 -9.616 1.00 79.94 92 VAL A CA 1
ATOM 665 C C . VAL A 1 92 ? 11.580 -13.911 -9.339 1.00 79.94 92 VAL A C 1
ATOM 667 O O . VAL A 1 92 ? 11.103 -14.543 -8.406 1.00 79.94 92 VAL A O 1
ATOM 670 N N . SER A 1 93 ? 12.598 -14.380 -10.065 1.00 78.31 93 SER A N 1
ATOM 671 C CA . SER A 1 93 ? 13.214 -15.694 -9.817 1.00 78.31 93 SER A CA 1
ATOM 672 C C . SER A 1 93 ? 13.948 -15.791 -8.475 1.00 78.31 93 SER A C 1
ATOM 674 O O . SER A 1 93 ? 14.137 -16.890 -7.966 1.00 78.31 93 SER A O 1
ATOM 676 N N . PHE A 1 94 ? 14.374 -14.655 -7.915 1.00 75.88 94 PHE A N 1
ATOM 677 C CA . PHE A 1 94 ? 15.044 -14.571 -6.611 1.00 75.88 94 PHE A CA 1
ATOM 678 C C . PHE A 1 94 ? 14.140 -14.008 -5.512 1.00 75.88 94 PHE A C 1
ATOM 680 O O . PHE A 1 94 ? 14.576 -13.876 -4.367 1.00 75.88 94 PHE A O 1
ATOM 687 N N . ALA A 1 95 ? 12.900 -13.643 -5.843 1.00 70.56 95 ALA A N 1
ATOM 688 C CA . ALA A 1 95 ? 11.953 -13.196 -4.843 1.00 70.56 95 ALA A CA 1
ATOM 689 C C . ALA A 1 95 ? 11.571 -14.410 -3.983 1.00 70.56 95 ALA A C 1
ATOM 691 O O . ALA A 1 95 ? 11.170 -15.433 -4.545 1.00 70.56 95 ALA A O 1
ATOM 692 N N . PRO A 1 96 ? 11.678 -14.328 -2.643 1.00 64.44 96 PRO A N 1
ATOM 693 C CA . PRO A 1 96 ? 11.053 -15.334 -1.799 1.00 64.44 96 PRO A CA 1
ATOM 694 C C . PRO A 1 96 ? 9.567 -15.389 -2.160 1.00 64.44 96 PRO A C 1
ATOM 696 O O . PRO A 1 96 ? 8.984 -14.348 -2.484 1.00 64.44 96 PRO A O 1
ATOM 699 N N . GLU A 1 97 ? 8.979 -16.589 -2.143 1.00 62.84 97 GLU A N 1
ATOM 700 C CA . GLU A 1 97 ? 7.544 -16.785 -2.357 1.00 62.84 97 GLU A CA 1
ATOM 701 C C . GLU A 1 97 ? 6.800 -15.732 -1.537 1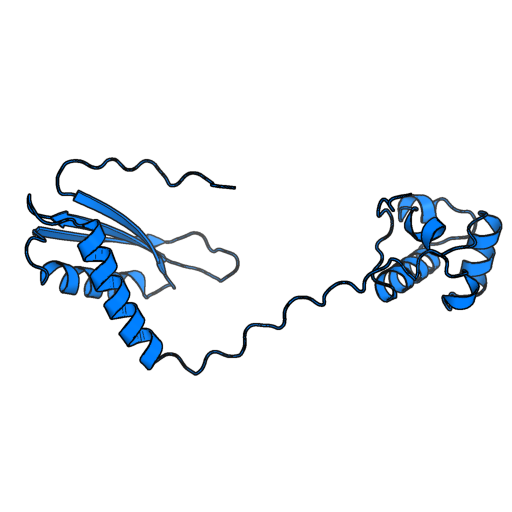.00 62.84 97 GLU A C 1
ATOM 703 O O . GLU A 1 97 ? 6.952 -15.664 -0.314 1.00 62.84 97 GLU A O 1
ATOM 708 N N . ALA A 1 98 ? 6.153 -14.797 -2.239 1.00 60.09 98 ALA A N 1
ATOM 709 C CA . ALA A 1 98 ? 5.656 -13.586 -1.616 1.00 60.09 98 ALA A CA 1
ATOM 710 C C . ALA A 1 98 ? 4.738 -13.994 -0.466 1.00 60.09 98 ALA A C 1
ATOM 712 O O . ALA A 1 98 ? 3.760 -14.709 -0.692 1.00 60.09 98 ALA A O 1
ATOM 713 N N . ALA A 1 99 ? 5.055 -13.549 0.755 1.00 59.75 99 ALA A N 1
ATOM 714 C CA . ALA A 1 99 ? 4.125 -13.664 1.866 1.00 59.75 99 ALA A CA 1
ATOM 715 C C . ALA A 1 99 ? 2.771 -13.157 1.366 1.00 59.75 99 ALA A C 1
ATOM 717 O O . ALA A 1 99 ? 2.708 -12.072 0.775 1.00 59.75 99 ALA A O 1
ATOM 718 N N . ALA A 1 100 ? 1.741 -13.996 1.511 1.00 58.38 100 ALA A N 1
ATOM 719 C CA . ALA A 1 100 ? 0.418 -13.743 0.966 1.00 58.38 100 ALA A CA 1
ATOM 720 C C . ALA A 1 100 ? 0.019 -12.279 1.219 1.00 58.38 100 ALA A C 1
ATOM 722 O O . ALA A 1 100 ? 0.290 -11.768 2.314 1.00 58.38 100 ALA A O 1
ATOM 723 N N . PRO A 1 101 ? -0.578 -11.586 0.227 1.00 65.19 101 PRO A N 1
ATOM 724 C CA . PRO A 1 101 ? -1.031 -10.217 0.427 1.00 65.19 101 PRO A CA 1
ATOM 725 C C . PRO A 1 101 ? -1.839 -10.157 1.728 1.00 65.19 101 PRO A C 1
ATOM 727 O O . PRO A 1 101 ? -2.611 -11.087 1.988 1.00 65.19 101 PRO A O 1
ATOM 730 N N . PRO A 1 102 ? -1.647 -9.116 2.564 1.00 65.44 102 PRO A N 1
ATOM 731 C CA . PRO A 1 102 ? -2.425 -8.987 3.785 1.00 65.44 102 PRO A CA 1
ATOM 732 C C . PRO A 1 102 ? -3.905 -9.130 3.413 1.00 65.44 102 PRO A C 1
ATOM 734 O O . PRO A 1 102 ? -4.311 -8.575 2.382 1.00 65.44 102 PRO A O 1
ATOM 737 N N . PRO A 1 103 ? -4.686 -9.917 4.176 1.00 66.31 103 PRO A N 1
ATOM 738 C CA . PRO A 1 103 ? -6.077 -10.172 3.842 1.00 66.31 103 PRO A CA 1
ATOM 739 C C . PRO A 1 103 ? -6.785 -8.835 3.587 1.00 66.31 103 PRO A C 1
ATOM 741 O O . PRO A 1 103 ? -6.487 -7.855 4.285 1.00 66.31 103 PRO A O 1
ATOM 744 N N . PRO A 1 104 ? -7.672 -8.756 2.574 1.00 68.75 104 PRO A N 1
ATOM 745 C CA . PRO A 1 104 ? -8.439 -7.543 2.336 1.00 68.75 104 PRO A CA 1
ATOM 746 C C . PRO A 1 104 ? -9.092 -7.102 3.654 1.00 68.75 104 PRO A C 1
ATOM 748 O O . PRO A 1 104 ? -9.487 -7.966 4.446 1.00 68.75 104 PRO A O 1
ATOM 751 N N . PRO A 1 105 ? -9.183 -5.784 3.925 1.00 65.31 105 PRO A N 1
ATOM 752 C CA . PRO A 1 105 ? -9.879 -5.308 5.114 1.00 65.31 105 PRO A CA 1
ATOM 753 C C . PRO A 1 105 ? -11.262 -5.968 5.156 1.00 65.31 105 PRO A C 1
ATOM 755 O O . PRO A 1 105 ? -11.884 -6.077 4.093 1.00 65.31 105 PRO A O 1
ATOM 758 N N . PRO A 1 106 ? -11.719 -6.446 6.330 1.00 59.97 106 PRO A N 1
ATOM 759 C CA . PRO A 1 106 ? -12.956 -7.204 6.427 1.00 59.97 106 PRO A CA 1
ATOM 760 C C . PRO A 1 106 ? -14.072 -6.421 5.739 1.00 59.97 106 PRO A C 1
ATOM 762 O O . PRO A 1 106 ? -14.320 -5.252 6.055 1.00 59.97 106 PRO A O 1
ATOM 765 N N . GLU A 1 107 ? -14.688 -7.053 4.741 1.00 53.75 107 GLU A N 1
ATOM 766 C CA . GLU A 1 107 ? -15.838 -6.511 4.034 1.00 53.75 107 GLU A CA 1
ATOM 767 C C . GLU A 1 107 ? -16.898 -6.198 5.095 1.00 53.75 107 GLU A C 1
ATOM 769 O O . GLU A 1 107 ? -17.302 -7.081 5.855 1.00 53.75 107 GLU A O 1
ATOM 774 N N . ARG A 1 108 ? -17.286 -4.921 5.223 1.00 53.72 108 ARG A N 1
ATOM 775 C CA . ARG A 1 108 ? -18.269 -4.515 6.232 1.00 53.72 108 ARG A CA 1
ATOM 776 C C . ARG A 1 108 ? -19.541 -5.337 5.991 1.00 53.72 108 ARG A C 1
ATOM 778 O O . ARG A 1 108 ? -20.049 -5.300 4.864 1.00 53.72 108 ARG A O 1
ATOM 785 N N . PRO A 1 109 ? -20.049 -6.082 6.991 1.00 50.94 109 PRO A N 1
ATOM 786 C CA . PRO A 1 109 ? -21.231 -6.909 6.809 1.00 50.94 109 PRO A CA 1
ATOM 787 C C . PRO A 1 109 ? -22.363 -6.029 6.283 1.00 50.94 109 PRO A C 1
ATOM 789 O O . PRO A 1 109 ? -22.546 -4.902 6.737 1.00 50.94 109 PRO A O 1
ATOM 792 N N . ARG A 1 110 ? -23.084 -6.502 5.263 1.00 50.50 110 ARG A N 1
ATOM 793 C CA . ARG A 1 110 ? -24.163 -5.748 4.612 1.00 50.50 110 ARG A CA 1
ATOM 794 C C . ARG A 1 110 ? -25.243 -5.411 5.652 1.00 50.50 110 ARG A C 1
ATOM 796 O O . ARG A 1 110 ? -26.116 -6.222 5.931 1.00 50.50 110 ARG A O 1
ATOM 803 N N . LEU A 1 111 ? -25.188 -4.189 6.183 1.00 53.81 111 LEU A N 1
ATOM 804 C CA . LEU A 1 111 ? -25.985 -3.631 7.292 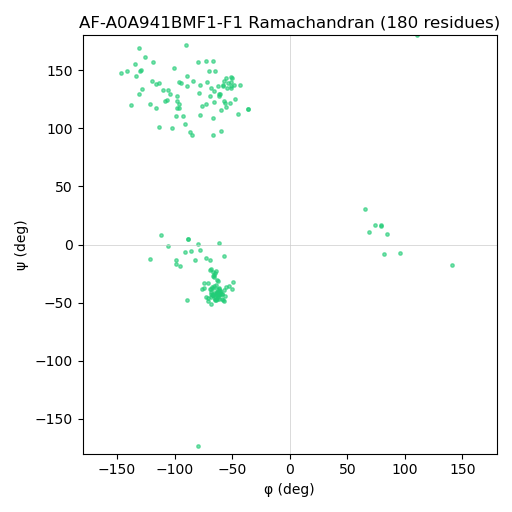1.00 53.81 111 LEU A CA 1
ATOM 805 C C . LEU A 1 111 ? -27.507 -3.567 7.067 1.00 53.81 111 LEU A C 1
ATOM 807 O O . LEU A 1 111 ? -28.241 -3.088 7.925 1.00 53.81 111 LEU A O 1
ATOM 811 N N . ARG A 1 112 ? -28.027 -4.031 5.927 1.00 50.03 112 ARG A N 1
ATOM 812 C CA . ARG A 1 112 ? -29.444 -3.838 5.576 1.00 50.03 112 ARG A CA 1
ATOM 813 C C . ARG A 1 112 ? -30.426 -4.640 6.442 1.00 50.03 112 ARG A C 1
ATOM 815 O O . ARG A 1 112 ? -31.608 -4.335 6.409 1.00 50.03 112 ARG A O 1
ATOM 822 N N . GLY A 1 113 ? -29.958 -5.619 7.222 1.00 57.59 113 GLY A N 1
ATOM 823 C CA . GLY A 1 113 ? -30.802 -6.404 8.134 1.00 57.59 113 GLY A CA 1
ATOM 824 C C . GLY A 1 113 ? -30.791 -5.962 9.604 1.00 57.59 113 GLY A C 1
ATOM 825 O O . GLY A 1 113 ? -31.685 -6.357 10.343 1.00 57.59 113 GLY A O 1
ATOM 826 N N . SER A 1 114 ? -29.811 -5.162 10.045 1.00 63.53 114 SER A N 1
ATOM 827 C CA . SER A 1 114 ? -29.602 -4.860 11.474 1.00 63.53 114 SER A CA 1
ATOM 828 C C . SER A 1 114 ? -30.263 -3.563 11.947 1.00 63.53 114 SER A C 1
ATOM 830 O O . SER A 1 114 ? -30.485 -3.390 13.138 1.00 63.53 114 SER A O 1
ATOM 832 N N . LEU A 1 115 ? -30.625 -2.650 11.042 1.00 72.31 115 LEU A N 1
ATOM 833 C CA . LEU A 1 115 ? -31.142 -1.320 11.406 1.00 72.31 115 LEU A CA 1
ATOM 834 C C . LEU A 1 115 ? -32.503 -1.356 12.123 1.00 72.31 115 LEU A C 1
ATOM 836 O O . LEU A 1 115 ? -32.795 -0.460 12.912 1.00 72.31 115 LEU A O 1
ATOM 840 N N . ALA A 1 116 ? -33.302 -2.398 11.883 1.00 76.19 116 ALA A N 1
ATOM 841 C CA . ALA A 1 116 ? -34.598 -2.611 12.527 1.00 76.19 116 ALA A CA 1
ATOM 842 C C . ALA A 1 116 ? -34.500 -3.390 13.853 1.00 76.19 116 ALA A C 1
ATOM 844 O O . ALA A 1 116 ? -35.528 -3.750 14.427 1.00 76.19 116 ALA A O 1
ATOM 845 N N . TRP A 1 117 ? -33.290 -3.701 14.334 1.00 81.50 117 TRP A N 1
ATOM 846 C CA . TRP A 1 117 ? -33.147 -4.417 15.598 1.00 81.50 117 TRP A CA 1
ATOM 847 C C . TRP A 1 117 ? -33.568 -3.554 16.790 1.00 81.50 117 TRP A C 1
ATOM 849 O O . TRP A 1 117 ? -33.164 -2.386 16.868 1.00 81.50 117 TRP A O 1
ATOM 859 N N . PRO A 1 118 ? -34.359 -4.123 17.720 1.00 81.56 118 PRO A N 1
ATOM 860 C CA . PRO A 1 118 ? -34.748 -3.442 18.942 1.00 81.56 118 PRO A CA 1
ATOM 861 C C . PRO A 1 118 ? -33.545 -3.292 19.872 1.00 81.56 118 PRO A C 1
ATOM 863 O O . PRO A 1 118 ? -32.664 -4.152 19.909 1.00 81.56 118 PRO A O 1
ATOM 866 N N . LEU A 1 119 ? -33.542 -2.218 20.658 1.00 82.00 119 LEU A N 1
ATOM 867 C CA . LEU A 1 119 ? -32.465 -1.903 21.599 1.00 82.00 119 LEU A CA 1
ATOM 868 C C . LEU A 1 119 ? -32.168 -3.029 22.602 1.00 82.00 119 LEU A C 1
ATOM 870 O O . LEU A 1 119 ? -31.003 -3.301 22.869 1.00 82.00 119 LEU A O 1
ATOM 874 N N . ASP A 1 120 ? -33.200 -3.735 23.063 1.00 80.44 120 ASP A N 1
ATOM 875 C CA . ASP A 1 120 ? -33.083 -4.834 24.034 1.00 80.44 120 ASP A CA 1
ATOM 876 C C . ASP A 1 120 ? -32.275 -6.032 23.496 1.00 80.44 120 ASP A C 1
ATOM 878 O O . ASP A 1 120 ? -31.744 -6.839 24.257 1.00 80.44 120 ASP A O 1
ATOM 882 N N . ALA A 1 121 ? -32.184 -6.174 22.169 1.00 77.94 121 ALA A N 1
ATOM 883 C CA . ALA A 1 121 ? -31.409 -7.233 21.524 1.00 77.94 121 ALA A CA 1
ATOM 884 C C . ALA A 1 121 ? -29.924 -6.865 21.350 1.00 77.94 121 ALA A C 1
ATOM 886 O O . ALA A 1 121 ? -29.138 -7.705 20.912 1.00 77.94 121 ALA A O 1
ATOM 887 N N . LEU A 1 122 ? -29.535 -5.625 21.678 1.00 76.69 122 LEU A N 1
ATOM 888 C CA . LEU A 1 122 ? -28.176 -5.103 21.494 1.00 76.69 122 LEU A CA 1
ATOM 889 C C . LEU A 1 122 ? -27.275 -5.328 22.718 1.00 76.69 122 LEU A C 1
ATOM 891 O O . LEU A 1 122 ? -26.079 -5.052 22.650 1.00 76.69 122 LEU A O 1
ATOM 895 N N . GLY A 1 123 ? -27.827 -5.834 23.828 1.00 78.94 123 GLY A N 1
ATOM 896 C CA . GLY A 1 123 ? -27.059 -6.215 25.018 1.00 78.94 123 GLY A CA 1
ATOM 897 C C . GLY A 1 123 ? -26.372 -5.043 25.724 1.00 78.94 123 GLY A C 1
ATOM 898 O O . GLY A 1 123 ? -25.300 -5.223 26.301 1.00 78.94 123 GLY A O 1
ATOM 899 N N . LEU A 1 124 ? -26.961 -3.845 25.662 1.00 84.75 124 LEU A N 1
ATOM 900 C CA . LEU A 1 124 ? -26.464 -2.677 26.386 1.00 84.75 124 LEU A CA 1
ATOM 901 C C . LEU A 1 124 ? -26.754 -2.810 27.888 1.00 84.75 124 LEU A C 1
ATOM 903 O O . LEU A 1 124 ? -27.682 -3.492 28.319 1.00 84.75 124 LEU A O 1
ATOM 907 N N . SER A 1 125 ? -26.002 -2.091 28.719 1.00 88.12 125 SER A N 1
ATOM 908 C CA . SER A 1 125 ? -26.340 -1.956 30.134 1.00 88.12 125 SER A CA 1
ATOM 909 C C . SER A 1 125 ? -27.747 -1.380 30.303 1.00 88.12 125 SER A C 1
ATOM 911 O O . SER A 1 125 ? -28.096 -0.384 29.669 1.00 88.12 125 SER A O 1
ATOM 913 N N . LEU A 1 126 ? -28.502 -1.893 31.279 1.00 85.69 126 LEU A N 1
ATOM 914 C CA . LEU A 1 126 ? -29.858 -1.428 31.615 1.00 85.69 126 LEU A CA 1
ATOM 915 C C . LEU A 1 126 ? -29.959 0.106 31.776 1.00 85.69 126 LEU A C 1
ATOM 917 O O . LEU A 1 126 ? -30.974 0.715 31.450 1.00 85.69 126 LEU A O 1
ATOM 921 N N . ARG A 1 127 ? -28.898 0.771 32.260 1.00 83.50 127 ARG A N 1
ATOM 922 C CA . ARG A 1 127 ? -28.846 2.245 32.353 1.00 83.50 127 ARG A CA 1
ATOM 923 C C . ARG A 1 127 ? -28.792 2.937 30.990 1.00 83.50 127 ARG A C 1
ATOM 925 O O . ARG A 1 127 ? -29.385 4.001 30.846 1.00 83.50 127 ARG A O 1
ATOM 932 N N . CYS A 1 128 ? -28.067 2.367 30.036 1.00 85.94 128 CYS A N 1
ATOM 933 C CA . CYS A 1 128 ? -27.970 2.864 28.668 1.00 85.94 128 CYS A CA 1
ATOM 934 C C . CYS A 1 128 ? -29.294 2.629 27.935 1.00 85.94 128 CYS A C 1
ATOM 936 O O . CYS A 1 128 ? -29.836 3.570 27.367 1.00 85.94 128 CYS A O 1
ATOM 938 N N . GLU A 1 129 ? -29.879 1.435 28.055 1.00 85.75 129 GLU A N 1
ATOM 939 C CA . GLU A 1 129 ? -31.184 1.110 27.459 1.00 85.75 129 GLU A CA 1
ATOM 940 C C . GLU A 1 129 ? -32.301 2.029 27.967 1.00 85.75 129 GLU A C 1
ATOM 942 O O . GLU A 1 129 ? -33.056 2.594 27.177 1.00 85.75 129 GLU A O 1
ATOM 947 N N . LEU A 1 130 ? -32.383 2.250 29.284 1.00 86.31 130 LEU A N 1
ATOM 948 C CA . LEU A 1 130 ? -33.391 3.137 29.868 1.00 86.31 130 LEU A CA 1
ATOM 949 C C . LEU A 1 130 ? -33.175 4.607 29.484 1.00 86.31 130 LEU A C 1
ATOM 951 O O . LEU A 1 130 ? -34.154 5.328 29.290 1.00 86.31 130 LEU A O 1
ATOM 955 N N . ALA A 1 131 ? -31.924 5.066 29.379 1.00 87.50 131 ALA A N 1
ATOM 956 C CA . ALA A 1 131 ? -31.621 6.428 28.939 1.00 87.50 131 ALA A CA 1
ATOM 957 C C . ALA A 1 131 ? -32.019 6.646 27.471 1.00 87.50 131 ALA A C 1
ATOM 959 O O . ALA A 1 131 ? -32.661 7.646 27.153 1.00 87.50 131 ALA A O 1
ATOM 960 N N . LEU A 1 132 ? -31.712 5.682 26.599 1.00 87.44 132 LEU A N 1
ATOM 961 C CA . LEU A 1 132 ? -32.052 5.726 25.176 1.00 87.44 132 LEU A CA 1
ATOM 962 C C . LEU A 1 132 ? -33.568 5.625 24.943 1.00 87.44 132 LEU A C 1
ATOM 964 O O . LEU A 1 132 ? -34.122 6.444 24.212 1.00 87.44 132 LEU A O 1
ATOM 968 N N . ARG A 1 133 ? -34.267 4.728 25.653 1.00 86.75 133 ARG A N 1
ATOM 969 C CA . ARG A 1 133 ? -35.739 4.631 25.611 1.00 86.75 133 ARG A CA 1
ATOM 970 C C . ARG A 1 133 ? -36.420 5.920 26.079 1.00 86.75 133 ARG A C 1
ATOM 972 O O . ARG A 1 133 ? -37.383 6.364 25.464 1.00 86.75 133 ARG A O 1
ATOM 979 N N . ARG A 1 134 ? -35.906 6.573 27.130 1.00 85.50 134 ARG A N 1
ATOM 980 C CA . ARG A 1 134 ? -36.413 7.888 27.585 1.00 85.50 134 ARG A CA 1
ATOM 981 C C . ARG A 1 134 ? -36.175 9.002 26.568 1.00 85.50 134 ARG A C 1
ATOM 983 O O . ARG A 1 134 ? -36.947 9.954 26.539 1.00 85.50 134 ARG A O 1
ATOM 990 N N . ALA A 1 135 ? -35.133 8.880 25.750 1.00 84.88 135 ALA A N 1
ATOM 991 C CA . ALA A 1 135 ? -34.867 9.773 24.629 1.00 84.88 135 ALA A CA 1
ATOM 992 C C . ALA A 1 135 ? -35.713 9.450 23.378 1.00 84.88 135 ALA A C 1
ATOM 994 O O . ALA A 1 135 ? -35.579 10.141 22.372 1.00 84.88 135 ALA A O 1
ATOM 995 N N . GLY A 1 136 ? -36.582 8.430 23.428 1.00 84.44 136 GLY A N 1
ATOM 996 C CA . GLY A 1 136 ? -37.427 8.007 22.306 1.00 84.44 136 GLY A CA 1
ATOM 997 C C . GLY A 1 136 ? -36.700 7.163 21.256 1.00 84.44 136 GLY A C 1
ATOM 998 O O . GLY A 1 136 ? -37.182 7.026 20.135 1.00 84.44 136 GLY A O 1
ATOM 999 N N . ILE A 1 137 ? -35.530 6.618 21.593 1.00 87.31 137 ILE A N 1
ATOM 1000 C CA . ILE A 1 137 ? -34.728 5.777 20.704 1.00 87.31 137 ILE A CA 1
ATOM 1001 C C . ILE A 1 137 ? -35.025 4.324 21.068 1.00 87.31 137 ILE A C 1
ATOM 1003 O O . ILE A 1 137 ? -34.752 3.903 22.190 1.00 87.31 137 ILE A O 1
ATOM 1007 N N . GLU A 1 138 ? -35.577 3.560 20.125 1.00 85.19 138 GLU A N 1
ATOM 1008 C CA . GLU A 1 138 ? -35.963 2.153 20.347 1.00 85.19 138 GLU A CA 1
ATOM 1009 C C . GLU A 1 138 ? -35.273 1.168 19.388 1.00 85.19 138 GLU A C 1
ATOM 1011 O O . GLU A 1 138 ? -35.287 -0.040 19.623 1.00 85.19 138 GLU A O 1
ATOM 1016 N N . GLN A 1 139 ? -34.637 1.674 18.326 1.00 87.38 139 GLN A N 1
ATOM 1017 C CA . GLN A 1 139 ? -34.059 0.869 17.247 1.00 87.38 139 GLN A CA 1
ATOM 1018 C C . GLN A 1 139 ? -32.606 1.249 16.956 1.00 87.38 139 GLN A C 1
ATOM 1020 O O . GLN A 1 139 ? -32.218 2.416 17.076 1.00 87.38 139 GLN A O 1
ATOM 1025 N N . LEU A 1 140 ? -31.824 0.271 16.490 1.00 85.56 140 LEU A N 1
ATOM 1026 C CA . LEU A 1 140 ? -30.417 0.454 16.122 1.00 85.56 140 LEU A CA 1
ATOM 1027 C C . LEU A 1 140 ? -30.222 1.544 15.055 1.00 85.56 140 LEU A C 1
ATOM 1029 O O . LEU A 1 140 ? -29.280 2.327 15.145 1.00 85.56 140 LEU A O 1
ATOM 1033 N N . GLY A 1 141 ? -31.117 1.633 14.066 1.00 83.06 141 GLY A N 1
ATOM 1034 C CA . GLY A 1 141 ? -31.044 2.658 13.022 1.00 83.06 141 GLY A CA 1
ATOM 1035 C C . GLY A 1 141 ? -31.189 4.083 13.564 1.00 83.06 141 GLY A C 1
ATOM 1036 O O . GLY A 1 141 ? -30.408 4.961 13.204 1.00 83.06 141 GLY A O 1
ATOM 1037 N N . ALA A 1 142 ? -32.131 4.305 14.486 1.00 84.44 142 ALA A N 1
ATOM 1038 C CA . ALA A 1 142 ? -32.321 5.607 15.127 1.00 84.44 142 ALA A CA 1
ATOM 1039 C C . ALA A 1 142 ? -31.115 5.997 15.998 1.00 84.44 142 ALA A C 1
ATOM 1041 O O . ALA A 1 142 ? -30.725 7.161 16.031 1.00 84.44 142 ALA A O 1
ATOM 1042 N N . LEU A 1 143 ? -30.493 5.017 16.660 1.00 86.62 143 LEU A N 1
ATOM 1043 C CA . LEU A 1 143 ? -29.285 5.224 17.454 1.00 86.62 143 LEU A CA 1
ATOM 1044 C C . LEU A 1 143 ? -28.063 5.565 16.587 1.00 86.62 143 LEU A C 1
ATOM 1046 O O . LEU A 1 143 ? -27.304 6.467 16.925 1.00 86.62 143 LEU A O 1
ATOM 1050 N N . ALA A 1 144 ? -27.883 4.871 15.461 1.00 84.25 144 ALA A N 1
ATOM 1051 C CA . ALA A 1 144 ? -26.757 5.079 14.550 1.00 84.25 144 ALA A CA 1
ATOM 1052 C C . ALA A 1 144 ? -26.809 6.428 13.804 1.00 84.25 144 ALA A C 1
ATOM 1054 O O . ALA A 1 144 ? -25.771 6.927 13.368 1.00 84.25 144 ALA A O 1
ATOM 1055 N N . ALA A 1 145 ? -27.999 7.027 13.687 1.00 82.75 145 ALA A N 1
ATOM 1056 C CA . ALA A 1 145 ? -28.190 8.358 13.115 1.00 82.75 145 ALA A CA 1
ATOM 1057 C C . ALA A 1 145 ? -27.709 9.498 14.034 1.00 82.75 145 ALA A C 1
ATOM 1059 O O . ALA A 1 145 ? -27.622 10.638 13.581 1.00 82.75 145 ALA A O 1
ATOM 1060 N N . LEU A 1 146 ? -27.409 9.210 15.306 1.00 83.25 146 LEU A N 1
ATOM 1061 C CA . LEU A 1 146 ? -26.919 10.197 16.263 1.00 83.25 146 LEU A CA 1
ATOM 1062 C C . LEU A 1 146 ? -25.390 10.209 16.326 1.00 83.25 146 LEU A C 1
ATOM 1064 O O . LEU A 1 146 ? -24.731 9.169 16.366 1.00 83.25 146 LEU A O 1
ATOM 1068 N N . ASP A 1 147 ? -24.832 11.411 16.397 1.00 85.44 147 ASP A N 1
ATOM 1069 C CA . ASP A 1 147 ? -23.411 11.651 16.634 1.00 85.44 147 ASP A CA 1
ATOM 1070 C C . ASP A 1 147 ? -23.053 11.525 18.124 1.00 85.44 147 ASP A C 1
ATOM 1072 O O . ASP A 1 147 ? -23.872 11.791 19.006 1.00 85.44 147 ASP A O 1
ATOM 1076 N N . GLU A 1 148 ? -21.782 11.257 18.445 1.00 83.75 148 GLU A N 1
ATOM 1077 C CA . GLU A 1 148 ? -21.290 11.207 19.839 1.00 83.75 148 GLU A CA 1
ATOM 1078 C C . GLU A 1 148 ? -21.634 12.462 20.653 1.00 83.75 148 GLU A C 1
ATOM 1080 O O . GLU A 1 148 ? -21.942 12.388 21.844 1.00 83.75 148 GLU A O 1
ATOM 1085 N N . ARG A 1 149 ? -21.612 13.635 20.010 1.00 83.69 149 ARG A N 1
ATOM 1086 C CA . ARG A 1 149 ? -21.974 14.908 20.651 1.00 83.69 149 ARG A CA 1
ATOM 1087 C C . ARG A 1 149 ? -23.452 14.958 21.024 1.00 83.69 149 ARG A C 1
ATOM 1089 O O . ARG A 1 149 ? -23.791 15.514 22.064 1.00 83.69 149 ARG A O 1
ATOM 1096 N N . GLN A 1 150 ? -24.312 14.387 20.185 1.00 84.00 150 GLN A N 1
ATOM 1097 C CA . GLN A 1 150 ? -25.749 14.315 20.427 1.00 84.00 150 GLN A CA 1
ATOM 1098 C C . GLN A 1 150 ? -26.058 13.271 21.503 1.00 84.00 150 GLN A C 1
ATOM 1100 O O . GLN A 1 150 ? -26.879 13.534 22.374 1.00 84.00 150 GLN A O 1
ATOM 1105 N N . LEU A 1 151 ? -25.332 12.147 21.521 1.00 84.88 151 LEU A N 1
ATOM 1106 C CA . LEU A 1 151 ? -25.425 11.144 22.587 1.00 84.88 151 LEU A CA 1
ATOM 1107 C C . LEU A 1 151 ? -25.014 11.709 23.954 1.00 84.88 151 LEU A C 1
ATOM 1109 O O . LEU A 1 151 ? -25.684 11.447 24.947 1.00 84.88 151 LEU A O 1
ATOM 1113 N N . LEU A 1 152 ? -23.960 12.530 24.009 1.00 85.94 152 LEU A N 1
ATOM 1114 C CA . LEU A 1 152 ? -23.541 13.230 25.233 1.00 85.94 152 LEU A CA 1
ATOM 1115 C C . LEU A 1 152 ? -24.522 14.321 25.689 1.00 85.94 152 LEU A C 1
ATOM 1117 O O . LEU A 1 152 ? -24.484 14.719 26.851 1.00 85.94 152 LEU A O 1
ATOM 1121 N N . ALA A 1 153 ? -25.367 14.826 24.788 1.00 85.06 153 ALA A N 1
ATOM 1122 C CA . ALA A 1 153 ? -26.401 15.801 25.120 1.00 85.06 153 ALA A CA 1
ATOM 1123 C C . ALA A 1 153 ? -27.667 15.149 25.704 1.00 85.06 153 ALA A C 1
ATOM 1125 O O . ALA A 1 153 ? -28.507 15.852 26.268 1.00 85.06 153 ALA A O 1
ATOM 1126 N N . LEU A 1 154 ? -27.814 13.822 25.592 1.00 83.50 154 LEU A N 1
ATOM 1127 C CA . LEU A 1 154 ? -28.958 13.110 26.145 1.00 83.50 154 LEU A CA 1
ATOM 1128 C C . LEU A 1 154 ? -28.892 13.054 27.682 1.00 83.50 154 LEU A C 1
ATOM 1130 O O . LEU A 1 154 ? -27.830 12.815 28.268 1.00 83.50 154 LEU A O 1
ATOM 1134 N N . PRO A 1 155 ? -30.034 13.234 28.369 1.00 80.00 155 PRO A N 1
ATOM 1135 C CA . PRO A 1 155 ? -30.075 13.166 29.820 1.00 80.00 155 PRO A CA 1
ATOM 1136 C C . PRO A 1 155 ? -29.674 11.764 30.295 1.00 80.00 155 PRO A C 1
ATOM 1138 O O . PRO A 1 155 ? -30.127 10.753 29.765 1.00 80.00 155 PRO A O 1
ATOM 1141 N N . HIS A 1 156 ? -28.845 11.705 31.340 1.00 81.81 156 HIS A N 1
ATOM 1142 C CA . HIS A 1 156 ? -28.362 10.464 31.964 1.00 81.81 156 HIS A CA 1
ATOM 1143 C C . HIS A 1 156 ? -27.386 9.613 31.127 1.00 81.81 156 HIS A C 1
ATOM 1145 O O . HIS A 1 156 ? -27.052 8.506 31.557 1.00 81.81 156 HIS A O 1
ATOM 1151 N N . LEU A 1 157 ? -26.871 10.133 30.007 1.00 84.31 157 LEU A N 1
ATOM 1152 C CA . LEU A 1 157 ? -25.783 9.543 29.220 1.00 84.31 157 LEU A CA 1
ATOM 1153 C C . LEU A 1 157 ? -24.456 10.267 29.500 1.00 84.31 157 LEU A C 1
ATOM 1155 O O . LEU A 1 157 ? -24.177 11.350 29.001 1.00 84.31 157 LEU A O 1
ATOM 1159 N N . GLY A 1 158 ? -23.618 9.664 30.340 1.00 85.44 158 GLY A N 1
ATOM 1160 C CA . GLY A 1 158 ? -22.254 10.112 30.607 1.00 85.44 158 GLY A CA 1
ATOM 1161 C C . GLY A 1 158 ? -21.228 9.476 29.666 1.00 85.44 158 GLY A C 1
ATOM 1162 O O . GLY A 1 158 ? -21.514 8.518 28.953 1.00 85.44 158 GLY A O 1
ATOM 1163 N N . ARG A 1 159 ? -19.976 9.951 29.727 1.00 84.81 159 ARG A N 1
ATOM 1164 C CA . ARG A 1 159 ? -18.864 9.492 28.863 1.00 84.81 159 ARG A CA 1
ATOM 1165 C C . ARG A 1 159 ? -18.693 7.970 28.799 1.00 84.81 159 ARG A C 1
ATOM 1167 O O . ARG A 1 159 ? -18.408 7.438 27.736 1.00 84.81 159 ARG A O 1
ATOM 1174 N N . ARG A 1 160 ? -18.884 7.273 29.924 1.00 85.81 160 ARG A N 1
ATOM 1175 C CA . ARG A 1 160 ? -18.783 5.805 29.998 1.00 85.81 160 ARG A CA 1
ATOM 1176 C C . ARG A 1 160 ? -19.906 5.102 29.230 1.00 85.81 160 ARG A C 1
ATOM 1178 O O . ARG A 1 160 ? -19.654 4.109 28.568 1.00 85.81 160 ARG A O 1
ATOM 1185 N N . GLN A 1 161 ? -21.122 5.626 29.329 1.00 86.56 161 GLN A N 1
ATOM 1186 C CA . GLN A 1 161 ? -22.307 5.074 28.671 1.00 86.56 161 GLN A CA 1
ATOM 1187 C C . GLN A 1 161 ? -22.280 5.378 27.169 1.00 86.56 161 GLN A C 1
ATOM 1189 O O . GLN A 1 161 ? -22.692 4.557 26.362 1.00 86.56 161 GLN A O 1
ATOM 1194 N N . VAL A 1 162 ? -21.722 6.530 26.784 1.00 87.50 162 VAL A N 1
ATOM 1195 C CA . VAL A 1 162 ? -21.471 6.858 25.375 1.00 87.50 162 VAL A CA 1
ATOM 1196 C C . VAL A 1 162 ? -20.412 5.937 24.774 1.00 87.50 162 VAL A C 1
ATOM 1198 O O . VAL A 1 162 ? -20.638 5.417 23.690 1.00 87.50 162 VAL A O 1
ATOM 1201 N N . ALA A 1 163 ? -19.310 5.665 25.481 1.00 86.25 163 ALA A N 1
ATOM 1202 C CA . ALA A 1 163 ? -18.310 4.701 25.017 1.00 86.25 163 ALA A CA 1
ATOM 1203 C C . ALA A 1 163 ? -18.915 3.302 24.805 1.00 86.25 163 ALA A C 1
ATOM 1205 O O . ALA A 1 163 ? -18.682 2.688 23.774 1.00 86.25 163 ALA A O 1
ATOM 1206 N N . GLU A 1 164 ? -19.770 2.848 25.724 1.00 87.31 164 GLU A N 1
ATOM 1207 C CA . GLU A 1 164 ? -20.481 1.570 25.598 1.00 87.31 164 GLU A CA 1
ATOM 1208 C C . GLU A 1 164 ? -21.382 1.512 24.352 1.00 87.31 164 GLU A C 1
ATOM 1210 O O . GLU A 1 164 ? -21.390 0.518 23.629 1.00 87.31 164 GLU A O 1
ATOM 1215 N N . VAL A 1 165 ? -22.103 2.599 24.062 1.00 85.75 165 VAL A N 1
ATOM 1216 C CA . VAL A 1 165 ? -22.914 2.721 22.843 1.00 85.75 165 VAL A CA 1
ATOM 1217 C C . VAL A 1 165 ? -22.042 2.701 21.583 1.00 85.75 165 VAL A C 1
ATOM 1219 O O . VAL A 1 165 ? -22.400 2.040 20.611 1.00 85.75 165 VAL A O 1
ATOM 1222 N N . VAL A 1 166 ? -20.901 3.394 21.590 1.00 85.25 166 VAL A N 1
ATOM 1223 C CA . VAL A 1 166 ? -19.967 3.449 20.452 1.00 85.25 166 VAL A CA 1
ATOM 1224 C C . VAL A 1 166 ? -19.324 2.087 20.193 1.00 85.25 166 VAL A C 1
ATOM 1226 O O . VAL A 1 166 ? -19.275 1.652 19.043 1.00 85.25 166 VAL A O 1
ATOM 1229 N N . ASP A 1 167 ? -18.894 1.387 21.242 1.00 83.94 167 ASP A N 1
ATOM 1230 C CA . ASP A 1 167 ? -18.313 0.046 21.138 1.00 83.94 167 ASP A CA 1
ATOM 1231 C C . ASP A 1 167 ? -19.338 -0.964 20.600 1.00 83.94 167 ASP A C 1
ATOM 1233 O O . ASP A 1 167 ? -19.013 -1.779 19.733 1.00 83.94 167 ASP A O 1
ATOM 1237 N N . MET A 1 168 ? -20.597 -0.875 21.044 1.00 84.44 168 MET A N 1
ATOM 1238 C CA . MET A 1 168 ? -21.690 -1.698 20.520 1.00 84.44 168 MET A CA 1
ATOM 1239 C C . MET A 1 168 ? -21.962 -1.392 19.040 1.00 84.44 168 MET A C 1
ATOM 1241 O O . MET A 1 168 ? -22.000 -2.312 18.221 1.00 84.44 168 MET A O 1
ATOM 1245 N N . LEU A 1 169 ? -22.070 -0.114 18.653 1.00 83.06 169 LEU A N 1
ATOM 1246 C CA . LEU A 1 169 ? -22.227 0.271 17.245 1.00 83.06 169 LEU A CA 1
ATOM 1247 C C . LEU A 1 169 ? -21.076 -0.284 16.392 1.00 83.06 169 LEU A C 1
ATOM 1249 O O . LEU A 1 169 ? -21.327 -0.875 15.339 1.00 83.06 169 LEU A O 1
ATOM 1253 N N . ALA A 1 170 ? -19.836 -0.185 16.876 1.00 79.62 170 ALA A N 1
ATOM 1254 C CA . ALA A 1 170 ? -18.660 -0.724 16.202 1.00 79.62 170 ALA A CA 1
ATOM 1255 C C . ALA A 1 170 ? -18.706 -2.258 16.068 1.00 79.62 170 ALA A C 1
ATOM 1257 O O . ALA A 1 170 ? -18.356 -2.780 15.006 1.00 79.62 170 ALA A O 1
ATOM 1258 N N . ALA A 1 171 ? -19.198 -2.977 17.084 1.00 77.69 171 ALA A N 1
ATOM 1259 C CA . ALA A 1 171 ? -19.405 -4.428 17.033 1.00 77.69 171 ALA A CA 1
ATOM 1260 C C . ALA A 1 171 ? -20.429 -4.839 15.958 1.00 77.69 171 ALA A C 1
ATOM 1262 O O . ALA A 1 171 ? -20.285 -5.889 15.330 1.00 77.69 171 ALA A O 1
ATOM 1263 N N . HIS A 1 172 ? -21.414 -3.981 15.680 1.00 76.12 172 HIS A N 1
ATOM 1264 C CA . HIS A 1 172 ? -22.368 -4.156 14.582 1.00 76.12 172 HIS A CA 1
ATOM 1265 C C . HIS A 1 172 ? -21.893 -3.564 13.245 1.00 76.12 172 HIS A C 1
ATOM 1267 O O . HIS A 1 172 ? -22.638 -3.598 12.266 1.00 76.12 172 HIS A O 1
ATOM 1273 N N . GLY A 1 173 ? -20.660 -3.051 13.164 1.00 72.38 173 GLY A N 1
ATOM 1274 C CA . GLY A 1 173 ? -20.093 -2.457 11.950 1.00 72.38 173 GLY A CA 1
ATOM 1275 C C . GLY A 1 173 ? -20.649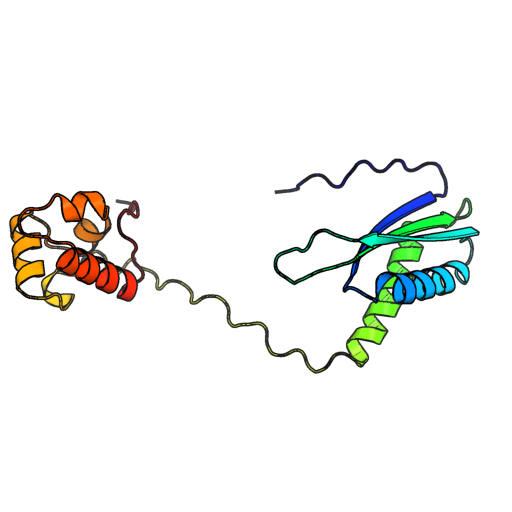 -1.069 11.606 1.00 72.38 173 GLY A C 1
ATOM 1276 O O . GLY A 1 173 ? -20.496 -0.618 10.467 1.00 72.38 173 GLY A O 1
ATOM 1277 N N . LEU A 1 174 ? -21.293 -0.403 12.566 1.00 76.06 174 LEU A N 1
ATOM 1278 C CA . LEU A 1 174 ? -21.862 0.939 12.462 1.00 76.06 174 LEU A CA 1
ATOM 1279 C C . LEU A 1 174 ? -20.941 1.977 13.108 1.00 76.06 174 LEU A C 1
ATOM 1281 O O . LEU A 1 174 ? -20.179 1.683 14.026 1.00 76.06 174 LEU A O 1
ATOM 1285 N N . GLN A 1 175 ? -21.016 3.212 12.616 1.00 76.88 175 GLN A N 1
ATOM 1286 C CA . GLN A 1 175 ? -20.344 4.362 13.217 1.00 76.88 175 GLN A CA 1
ATOM 1287 C C . GLN A 1 175 ? -21.394 5.404 13.618 1.00 76.88 175 GLN A C 1
ATOM 1289 O O . GLN A 1 175 ? -22.353 5.595 12.859 1.00 76.88 175 GLN A O 1
ATOM 1294 N N . PRO A 1 176 ? -21.231 6.071 14.773 1.00 75.56 176 PRO A N 1
ATOM 1295 C CA . PRO A 1 176 ? -22.107 7.171 15.163 1.00 75.56 176 PRO A CA 1
ATOM 1296 C C . PRO A 1 176 ? -22.062 8.266 14.091 1.00 75.56 176 PRO A C 1
ATOM 1298 O O . PRO A 1 176 ? -20.987 8.577 13.573 1.00 75.56 176 PRO A O 1
ATOM 1301 N N . GLY A 1 177 ? -23.224 8.809 13.727 1.00 69.62 177 GLY A N 1
ATOM 1302 C CA . GLY A 1 177 ? -23.319 9.877 12.727 1.00 69.62 177 GLY A CA 1
ATOM 1303 C C . GLY A 1 177 ? -23.349 9.433 11.270 1.00 69.62 177 GLY A C 1
ATOM 1304 O O . GLY A 1 177 ? -23.236 10.266 10.369 1.00 69.62 177 GLY A O 1
ATOM 1305 N N . THR A 1 178 ? -23.467 8.132 10.993 1.00 66.94 178 THR A N 1
ATOM 1306 C CA . THR A 1 178 ? -23.539 7.673 9.601 1.00 66.94 178 THR A CA 1
ATOM 1307 C C . THR A 1 178 ? -24.915 8.034 9.028 1.00 66.94 178 THR A C 1
ATOM 1309 O O . THR A 1 178 ? -25.918 7.551 9.557 1.00 66.94 178 THR A O 1
ATOM 1312 N N . PRO A 1 179 ? -25.017 8.831 7.944 1.00 57.97 179 PRO A N 1
ATOM 1313 C CA . PRO A 1 179 ? -26.302 9.107 7.315 1.00 57.97 179 PRO A CA 1
ATOM 1314 C C . PRO A 1 179 ? -26.841 7.812 6.702 1.00 57.97 179 PRO A C 1
ATOM 1316 O O . PRO A 1 179 ? -26.300 7.287 5.726 1.00 57.97 179 PRO A O 1
ATOM 1319 N N . LEU A 1 180 ? -27.889 7.267 7.313 1.00 59.00 180 LEU A N 1
ATOM 1320 C CA . LEU A 1 180 ? -28.579 6.087 6.813 1.00 59.00 180 LEU A CA 1
ATOM 1321 C C . LEU A 1 180 ? -29.514 6.510 5.668 1.00 59.00 180 LEU A C 1
ATOM 1323 O O . LEU A 1 180 ? -30.263 7.474 5.833 1.00 59.00 180 LEU A O 1
ATOM 1327 N N . PRO A 1 181 ? -29.485 5.835 4.505 1.00 48.00 181 PRO A N 1
ATOM 1328 C CA . PRO A 1 181 ? -30.483 6.066 3.471 1.00 48.00 181 PRO A CA 1
ATOM 1329 C C . PRO A 1 181 ? -31.849 5.613 4.002 1.00 48.00 181 PRO A C 1
ATOM 1331 O O . PRO A 1 181 ? -31.982 4.465 4.432 1.00 48.00 181 PRO A O 1
ATOM 1334 N N . GLY A 1 182 ? -32.812 6.537 4.008 1.00 42.66 182 GLY A N 1
ATOM 1335 C CA . GLY A 1 182 ? -34.224 6.242 4.269 1.00 42.66 182 GLY A CA 1
ATOM 1336 C C . GLY A 1 182 ? -34.838 5.351 3.200 1.00 42.66 182 GLY A C 1
ATOM 1337 O O . GLY A 1 182 ? -34.358 5.397 2.041 1.00 42.66 182 GLY A O 1
#

Radius of gyration: 29.39 Å; Cα contacts (8 Å, |Δi|>4): 220; chains: 1; bounding box: 63×35×68 Å

Nearest PDB structures (foldseek):
  4mey-assembly1_A  TM=5.285E-01  e=1.119E-08  Escherichia coli K-12
  8f1k-assembly1_H  TM=5.243E-01  e=1.429E-08  Escherichia coli
  3n97-assembly1_C  TM=9.703E-01  e=7.000E-05  Escherichia coli K-12
  7khc-assembly1_A  TM=4.694E-01  e=7.756E-09  Escherichia coli K-12
  4zh4-assembly1_A  TM=4.462E-01  e=1.940E-08  Escherichia coli K-12

Mean predicted aligned error: 17.53 Å

Solvent-accessible surface area (backbone atoms only — not comparable to full-atom values): 10805 Å² total; per-residue (Å²): 139,87,77,85,77,75,88,79,84,72,55,95,38,44,44,78,48,74,46,80,37,55,63,88,39,32,66,58,50,36,50,52,50,34,54,60,47,56,72,39,87,48,37,77,48,58,50,63,46,70,41,87,33,81,62,54,102,86,46,67,29,20,32,29,35,40,39,34,31,21,39,98,88,35,60,46,66,63,51,50,55,50,54,52,49,53,51,50,57,57,50,58,76,70,46,70,84,71,75,74,75,77,74,75,77,79,75,74,72,79,63,85,76,53,40,80,36,49,51,86,80,66,74,60,56,71,66,50,50,54,32,36,46,75,70,73,40,57,31,45,43,64,53,32,56,36,34,69,71,56,49,56,67,39,71,86,35,49,75,70,51,47,48,53,52,50,53,49,34,46,76,70,72,43,52,66,47,46,86,73,87,128

Secondary structure (DSSP, 8-state):
--PPPP-----TTEEEEEEEEETT-HHHHHHHHHHHHHTSTTEEEEEEEEEEEEEETTEEEEEEEEEEEE-TT--HHHHHHHHHHHHHHHHHHHS-----PPPPPPPPP-GGGTTT-BGGGGT--HHHHHHHHHTT--BHHHHHTS-HHHHHHSTT--HHHHHHHHHHHHHTT--TT-----

pLDDT: mean 75.7, std 13.58, range [33.44, 88.56]

Organism: NCBI:txid2824118

InterPro domains:
  IPR011260 RNA polymerase, alpha subunit, C-terminal [PF03118] (114-170)

Foldseek 3Di:
DDDDDDDWPDDPFKDKDKDKAAPPCQCVVLVVLQVQLVPDPFWDGKDWDWDWDPQDPPGTIIMIMIMIGGDPPDDSVVSSVVSVVVVVVVVVVVDDPDDPDDPDDPDQPPLPPQFADFPVVLPAPPQLNVQCVVVVHTTNNSQQLAALVRQCVGPSRDPVSSVRSQVSCVVNSGHRNDDDDD